Protein AF-A0A6J8CC02-F1 (afdb_monomer_lite)

Foldseek 3Di:
DDDPPPPDDDQQKDFDFDAADDPVPFDFHAGEIEGEDPDPVCDDVLSVLVVVLVCLLGVVCPDPDDDPPDPPPRDPDLCCCPVVVPHDFKHAAEYEYEDQAEDPDLVVLLVSLVSNVVLVYAYAYEHAADHYDPVSNCSNGPDPLSYQYDNHSVSSVDPVSSVSNSVVVSPDDIGRNSDDPDDDD

Structure (mmCIF, N/CA/C/O backbone):
data_AF-A0A6J8CC02-F1
#
_entry.id   AF-A0A6J8CC02-F1
#
loop_
_atom_site.group_PDB
_atom_site.id
_atom_site.type_symbol
_atom_site.label_atom_id
_atom_site.label_alt_id
_atom_site.label_comp_id
_atom_site.label_asym_id
_atom_site.label_entity_id
_atom_site.label_seq_id
_atom_site.pdbx_PDB_ins_code
_atom_site.Cartn_x
_atom_site.Cartn_y
_atom_site.Cartn_z
_atom_site.occupancy
_atom_site.B_iso_or_equiv
_atom_site.auth_seq_id
_atom_site.auth_comp_id
_atom_site.auth_asym_id
_atom_site.auth_atom_id
_atom_site.pdbx_PDB_model_num
ATOM 1 N N . MET A 1 1 ? 5.287 14.491 -34.807 1.00 36.09 1 MET A N 1
ATOM 2 C CA . MET A 1 1 ? 4.646 13.356 -34.106 1.00 36.09 1 MET A CA 1
ATOM 3 C C . MET A 1 1 ? 4.726 13.610 -32.613 1.00 36.09 1 MET A C 1
ATOM 5 O O . MET A 1 1 ? 5.749 13.352 -31.990 1.00 36.09 1 MET A O 1
ATOM 9 N N . THR A 1 2 ? 3.691 14.230 -32.059 1.00 30.02 2 THR A N 1
ATOM 10 C CA . THR A 1 2 ? 3.556 14.471 -30.623 1.00 30.02 2 THR A CA 1
ATOM 11 C C . THR A 1 2 ? 3.436 13.121 -29.922 1.00 30.02 2 THR A C 1
ATOM 13 O O . THR A 1 2 ? 2.480 12.381 -30.144 1.00 30.02 2 THR A O 1
ATOM 16 N N . LYS A 1 3 ? 4.437 12.756 -29.111 1.00 32.75 3 LYS A N 1
ATOM 17 C CA . LYS A 1 3 ? 4.296 11.642 -28.168 1.00 32.75 3 LYS A CA 1
ATOM 18 C C . LYS A 1 3 ? 3.064 11.943 -27.323 1.00 32.75 3 LYS A C 1
ATOM 20 O O . LYS A 1 3 ? 2.998 13.005 -26.710 1.00 32.75 3 LYS A O 1
ATOM 25 N N . LEU A 1 4 ? 2.094 11.033 -27.348 1.00 27.20 4 LEU A N 1
ATOM 26 C CA . LEU A 1 4 ? 0.923 11.049 -26.483 1.00 27.20 4 LEU A CA 1
ATOM 27 C C . LEU A 1 4 ? 1.387 11.330 -25.049 1.00 27.20 4 LEU A C 1
ATOM 29 O O . LEU A 1 4 ? 2.013 10.487 -24.410 1.00 27.20 4 LEU A O 1
ATOM 33 N N . SER A 1 5 ? 1.111 12.545 -24.577 1.00 33.34 5 SER A N 1
ATOM 34 C CA . SER A 1 5 ? 1.169 12.905 -23.169 1.00 33.34 5 SER A CA 1
ATOM 35 C C . SER A 1 5 ? 0.028 12.158 -22.501 1.00 33.34 5 SER A C 1
ATOM 37 O O . SER A 1 5 ? -1.081 12.675 -22.375 1.00 33.34 5 SER A O 1
ATOM 39 N N . THR A 1 6 ? 0.263 10.904 -22.126 1.00 31.02 6 THR A N 1
ATOM 40 C CA . THR A 1 6 ? -0.602 10.200 -21.185 1.00 31.02 6 THR A CA 1
ATOM 41 C C . THR A 1 6 ? -0.384 10.832 -19.819 1.00 31.02 6 THR A C 1
ATOM 43 O O . THR A 1 6 ? 0.356 10.329 -18.978 1.00 31.02 6 THR A O 1
ATOM 46 N N . SER A 1 7 ? -1.014 11.988 -19.636 1.00 34.41 7 SER A N 1
ATOM 47 C CA . SER A 1 7 ? -1.303 12.587 -18.347 1.00 34.41 7 SER A CA 1
ATOM 48 C C . SER A 1 7 ? -2.270 11.652 -17.627 1.00 34.41 7 SER A C 1
ATOM 50 O O . SER A 1 7 ? -3.475 11.790 -17.793 1.00 34.41 7 SER A O 1
ATOM 52 N N . LEU A 1 8 ? -1.776 10.656 -16.892 1.00 31.17 8 LEU A N 1
ATOM 53 C CA . LEU A 1 8 ? -2.555 9.951 -15.873 1.00 31.17 8 LEU A CA 1
ATOM 54 C C . LEU A 1 8 ? -1.650 9.068 -15.005 1.00 31.17 8 LEU A C 1
ATOM 56 O O . LEU A 1 8 ? -0.643 8.562 -15.487 1.00 31.17 8 LEU A O 1
ATOM 60 N N . LEU A 1 9 ? -2.115 8.843 -13.771 1.00 37.91 9 LEU A N 1
ATOM 61 C CA . LEU A 1 9 ? -1.585 8.028 -12.666 1.00 37.91 9 LEU A CA 1
ATOM 62 C C . LEU A 1 9 ? -0.841 8.867 -11.606 1.00 37.91 9 LEU A C 1
ATOM 64 O O . LEU A 1 9 ? 0.376 8.827 -11.499 1.00 37.91 9 LEU A O 1
ATOM 68 N N . ILE A 1 10 ? -1.500 9.740 -10.830 1.00 38.66 10 ILE A N 1
ATOM 69 C CA . ILE A 1 10 ? -2.364 9.375 -9.686 1.00 38.66 10 ILE A CA 1
ATOM 70 C C . ILE A 1 10 ? -2.207 7.902 -9.315 1.00 38.66 10 ILE A C 1
ATOM 72 O O . ILE A 1 10 ? -2.776 7.045 -9.981 1.00 38.66 10 ILE A O 1
ATOM 76 N N . LEU A 1 11 ? -1.452 7.640 -8.249 1.00 40.12 11 LEU A N 1
ATOM 77 C CA . LEU A 1 11 ? -1.635 6.525 -7.318 1.00 40.12 11 LEU A CA 1
ATOM 78 C C . LEU A 1 11 ? -2.878 5.666 -7.654 1.00 40.12 11 LEU A C 1
ATOM 80 O O . LEU A 1 11 ? -3.989 5.971 -7.213 1.00 40.12 11 LEU A O 1
ATOM 84 N N . LEU A 1 12 ? -2.718 4.638 -8.497 1.00 38.53 12 LEU A N 1
ATOM 85 C CA . LEU A 1 12 ? -3.819 3.751 -8.866 1.00 38.53 12 LEU A CA 1
ATOM 86 C C . LEU A 1 12 ? -4.106 2.839 -7.676 1.00 38.53 12 LEU A C 1
ATOM 88 O O . LEU A 1 12 ? -3.489 1.792 -7.478 1.00 38.53 12 LEU A O 1
ATOM 92 N N . VAL A 1 13 ? -5.035 3.292 -6.845 1.00 42.34 13 VAL A N 1
ATOM 93 C CA . VAL A 1 13 ? -5.675 2.509 -5.794 1.00 42.34 13 VAL A CA 1
ATOM 94 C C . VAL A 1 13 ? -6.809 1.690 -6.408 1.00 42.34 13 VAL A C 1
ATOM 96 O O . VAL A 1 13 ? -7.735 2.234 -7.011 1.00 42.34 13 VAL A O 1
ATOM 99 N N . VAL A 1 14 ? -6.771 0.381 -6.175 1.00 43.66 14 VAL A N 1
ATOM 100 C CA . VAL A 1 14 ? -7.954 -0.480 -6.227 1.00 43.66 14 VAL A CA 1
ATOM 101 C C . VAL A 1 14 ? -8.185 -0.981 -4.807 1.00 43.66 14 VAL A C 1
ATOM 103 O O . VAL A 1 14 ? -7.373 -1.710 -4.237 1.00 43.66 14 VAL A O 1
ATOM 106 N N . VAL A 1 15 ? -9.302 -0.559 -4.217 1.00 44.25 15 VAL A N 1
ATOM 107 C CA . VAL A 1 15 ? -9.778 -1.047 -2.920 1.00 44.25 15 VAL A CA 1
ATOM 108 C C . VAL A 1 15 ? -10.857 -2.073 -3.133 1.00 44.25 15 VAL A C 1
ATOM 110 O O . VAL A 1 15 ? -11.858 -1.807 -3.789 1.00 44.25 15 VAL A O 1
ATOM 113 N N . THR A 1 16 ? -10.700 -3.199 -2.458 1.00 45.41 16 THR A N 1
ATOM 114 C CA . THR A 1 16 ? -11.816 -4.051 -2.073 1.00 45.41 16 THR A CA 1
ATOM 115 C C . THR A 1 16 ? -11.825 -4.075 -0.558 1.00 45.41 16 THR A C 1
ATOM 117 O O . THR A 1 16 ? -10.824 -4.411 0.075 1.00 45.41 16 THR A O 1
ATOM 120 N N . ILE A 1 17 ? -12.946 -3.689 0.037 1.00 47.03 17 ILE A N 1
ATOM 121 C CA . ILE A 1 17 ? -13.160 -3.855 1.468 1.00 47.03 17 ILE A CA 1
ATOM 122 C C . ILE A 1 17 ? -13.547 -5.302 1.664 1.00 47.03 17 ILE A C 1
ATOM 124 O O . ILE A 1 17 ? -14.549 -5.755 1.120 1.00 47.03 17 ILE A O 1
ATOM 128 N N . THR A 1 18 ? -12.743 -6.044 2.410 1.00 46.97 18 THR A N 1
ATOM 129 C CA . THR A 1 18 ? -13.043 -7.447 2.666 1.00 46.97 18 THR A CA 1
ATOM 130 C C . THR A 1 18 ? -13.031 -7.752 4.154 1.00 46.97 18 THR A C 1
ATOM 132 O O . THR A 1 18 ? -12.430 -7.069 4.997 1.00 46.97 18 THR A O 1
ATOM 135 N N . GLU A 1 19 ? -13.749 -8.811 4.498 1.00 49.00 19 GLU A N 1
ATOM 136 C CA . GLU A 1 19 ? -13.583 -9.488 5.767 1.00 49.00 19 GL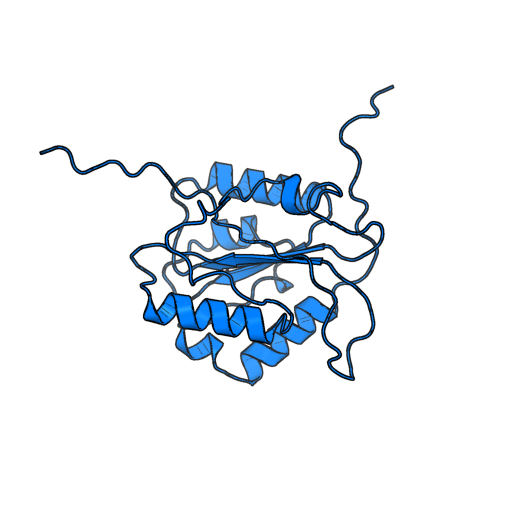U A CA 1
ATOM 137 C C . GLU A 1 19 ? -12.225 -10.194 5.783 1.00 49.00 19 GLU A C 1
ATOM 139 O O . GLU A 1 19 ? -11.857 -10.893 4.838 1.00 49.00 19 GLU A O 1
ATOM 144 N N . SER A 1 20 ? -11.460 -9.980 6.857 1.00 46.62 20 SER A N 1
ATOM 145 C CA . SER A 1 20 ? -10.221 -10.714 7.095 1.00 46.62 20 SER A CA 1
ATOM 146 C C . SER A 1 20 ? -10.523 -12.206 7.040 1.00 46.62 20 SER A C 1
ATOM 148 O O . SER A 1 20 ? -11.209 -12.726 7.921 1.00 46.62 20 SER A O 1
ATOM 150 N N . GLY A 1 21 ? -9.947 -12.898 6.057 1.00 42.66 21 GLY A N 1
ATOM 151 C CA . GLY A 1 21 ? -9.825 -14.346 6.096 1.00 42.66 21 GLY A CA 1
ATOM 152 C C . GLY A 1 21 ? -9.214 -14.770 7.433 1.00 42.66 21 GLY A C 1
ATOM 153 O O . GLY A 1 21 ? -8.278 -14.139 7.939 1.00 42.66 21 GLY A O 1
ATOM 154 N N . ARG A 1 22 ? -9.770 -15.823 8.035 1.00 42.06 22 ARG A N 1
ATOM 155 C CA . ARG A 1 22 ? -9.212 -16.479 9.221 1.00 42.06 22 ARG A CA 1
ATOM 156 C C . ARG A 1 22 ? -7.788 -16.956 8.906 1.00 42.06 22 ARG A C 1
ATOM 158 O O . ARG A 1 22 ? -7.591 -18.073 8.444 1.00 42.06 22 ARG A O 1
ATOM 165 N N . LYS A 1 23 ? -6.761 -16.163 9.218 1.00 46.09 23 LYS A N 1
ATOM 166 C CA . LYS A 1 23 ? -5.507 -16.755 9.700 1.00 46.09 23 LYS A CA 1
ATOM 167 C C . LYS A 1 23 ? -5.686 -16.944 11.194 1.00 46.09 23 LYS A C 1
ATOM 169 O O . LYS A 1 23 ? -5.865 -15.961 11.904 1.00 46.09 23 LYS A O 1
ATOM 174 N N . ALA A 1 24 ? -5.620 -18.193 11.653 1.00 45.62 24 ALA A N 1
ATOM 175 C CA . ALA A 1 24 ? -5.923 -18.666 13.012 1.00 45.62 24 ALA A CA 1
ATOM 176 C C . ALA A 1 24 ? -5.178 -17.967 14.184 1.00 45.62 24 ALA A C 1
ATOM 178 O O . ALA A 1 24 ? -5.319 -18.382 15.325 1.00 45.62 24 ALA A O 1
ATOM 179 N N . LYS A 1 25 ? -4.386 -16.914 13.929 1.00 45.47 25 LYS A N 1
ATOM 180 C CA . LYS A 1 25 ? -3.653 -16.113 14.925 1.00 45.47 25 LYS A CA 1
ATOM 181 C C . LYS A 1 25 ? -4.021 -14.625 14.963 1.00 45.47 25 LYS A C 1
ATOM 183 O O . LYS A 1 25 ? -3.544 -13.934 15.854 1.00 45.47 25 LYS A O 1
ATOM 188 N N . PHE A 1 26 ? -4.817 -14.111 14.024 1.00 53.31 26 PHE A N 1
ATOM 189 C CA . PHE A 1 26 ? -5.157 -12.685 13.975 1.00 53.31 26 PHE A CA 1
ATOM 190 C C . PHE A 1 26 ? -6.667 -12.492 14.092 1.00 53.31 26 PHE A C 1
ATOM 192 O O . PHE A 1 26 ? -7.419 -12.747 13.156 1.00 53.31 26 PHE A O 1
ATOM 199 N N . THR A 1 27 ? -7.106 -12.044 15.265 1.00 51.59 27 THR A N 1
ATOM 200 C CA . THR A 1 27 ? -8.503 -11.730 15.572 1.00 51.59 27 THR A CA 1
ATOM 201 C C . THR A 1 27 ? -8.754 -10.235 15.339 1.00 51.59 27 THR A C 1
ATOM 203 O O . THR A 1 27 ? -7.948 -9.401 15.745 1.00 51.59 27 THR A O 1
ATOM 206 N N . GLY A 1 28 ? -9.843 -9.875 14.652 1.00 65.75 28 GLY A N 1
ATOM 207 C CA . GLY A 1 28 ? -10.285 -8.481 14.468 1.00 65.75 28 GLY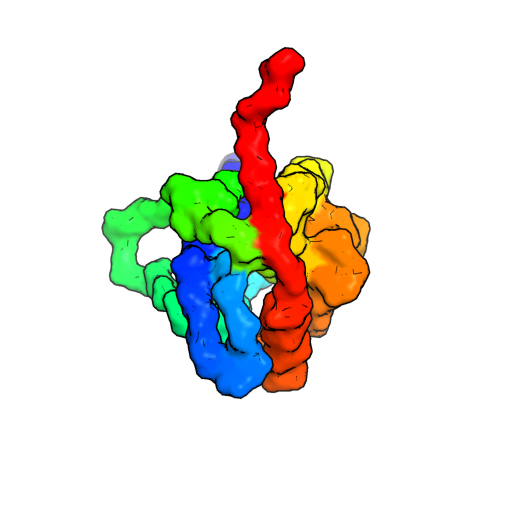 A CA 1
ATOM 208 C C . GLY A 1 28 ? -10.502 -8.065 13.007 1.00 65.75 28 GLY A C 1
ATOM 209 O O . GLY A 1 28 ? -9.675 -8.353 12.134 1.00 65.75 28 GLY A O 1
ATOM 210 N N . LYS A 1 29 ? -11.621 -7.373 12.749 1.00 75.31 29 LYS A N 1
ATOM 211 C CA . LYS A 1 29 ? -11.968 -6.778 11.443 1.00 75.31 29 LYS A CA 1
ATOM 212 C C . LYS A 1 29 ? -11.083 -5.553 11.163 1.00 75.31 29 LYS A C 1
ATOM 214 O O . LYS A 1 29 ? -10.660 -4.881 12.097 1.00 75.31 29 LYS A O 1
ATOM 219 N N . ARG A 1 30 ? -10.790 -5.283 9.888 1.00 82.38 30 ARG A N 1
ATOM 220 C CA . ARG A 1 30 ? -9.977 -4.150 9.403 1.00 82.38 30 ARG A CA 1
ATOM 221 C C . ARG A 1 30 ? -10.239 -3.923 7.919 1.00 82.38 30 ARG A C 1
ATOM 223 O O . ARG A 1 30 ? -10.480 -4.898 7.210 1.00 82.38 30 ARG A O 1
ATOM 230 N N . ASP A 1 31 ? -10.151 -2.687 7.452 1.00 82.12 31 ASP A N 1
ATOM 231 C CA . ASP A 1 31 ? -10.280 -2.378 6.025 1.00 82.12 31 ASP A CA 1
ATOM 232 C C . ASP A 1 31 ? -8.884 -2.151 5.446 1.00 82.12 31 ASP A C 1
ATOM 234 O O . ASP A 1 31 ? -8.120 -1.329 5.962 1.00 82.12 31 ASP A O 1
ATOM 238 N N . VAL A 1 32 ? -8.541 -2.913 4.406 1.00 81.44 32 VAL A N 1
ATOM 239 C CA . VAL A 1 32 ? -7.228 -2.866 3.755 1.00 81.44 32 VAL A CA 1
ATOM 240 C C . VAL A 1 32 ? -7.396 -2.467 2.301 1.00 81.44 32 VAL A C 1
ATOM 242 O O . VAL A 1 32 ? -8.223 -3.017 1.581 1.00 81.44 32 VAL A O 1
ATOM 245 N N . VAL A 1 33 ? -6.571 -1.522 1.885 1.00 80.44 33 VAL A N 1
ATOM 246 C CA . VAL A 1 33 ? -6.565 -0.887 0.575 1.00 80.44 33 VAL A CA 1
ATOM 247 C C . VAL A 1 33 ? -5.205 -1.110 -0.057 1.00 80.44 33 VAL A C 1
ATOM 249 O O . VAL A 1 33 ? -4.199 -0.866 0.602 1.00 80.44 33 VAL A O 1
ATOM 252 N N . PHE A 1 34 ? -5.159 -1.536 -1.319 1.00 82.38 34 PHE A N 1
ATOM 253 C CA . PHE A 1 34 ? -3.907 -1.659 -2.061 1.00 82.38 34 PHE A CA 1
ATOM 254 C C . PHE A 1 34 ? -3.814 -0.584 -3.143 1.0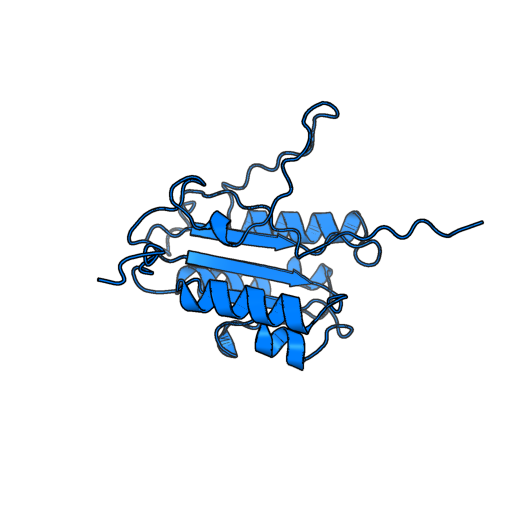0 82.38 34 PHE A C 1
ATOM 256 O O . PHE A 1 34 ? -4.734 -0.391 -3.935 1.00 82.38 34 PHE A O 1
ATOM 263 N N . SER A 1 35 ? -2.672 0.092 -3.191 1.00 81.94 35 SER A N 1
ATOM 264 C CA . SER A 1 35 ? -2.239 0.873 -4.341 1.00 81.94 35 SER A CA 1
ATOM 265 C C . SER A 1 35 ? -1.066 0.158 -4.978 1.00 81.94 35 SER A C 1
ATOM 267 O O . SER A 1 35 ? -0.024 -0.004 -4.338 1.00 81.94 35 SER A O 1
ATOM 269 N N . LEU A 1 36 ? -1.245 -0.284 -6.216 1.00 84.31 36 LEU A N 1
ATOM 270 C CA . LEU A 1 36 ? -0.227 -1.014 -6.958 1.00 84.31 36 LEU A CA 1
ATOM 271 C C . LEU A 1 36 ? 0.235 -0.143 -8.119 1.00 84.31 36 LEU A C 1
ATOM 273 O O . LEU A 1 36 ? -0.576 0.269 -8.943 1.00 84.31 36 LEU A O 1
ATOM 277 N N . ASP A 1 37 ? 1.531 0.128 -8.178 1.00 81.19 37 ASP A N 1
ATOM 278 C CA . ASP A 1 37 ? 2.158 0.732 -9.344 1.00 81.19 37 ASP A CA 1
ATOM 279 C C . ASP A 1 37 ? 1.978 -0.185 -10.564 1.00 81.19 37 ASP A C 1
ATOM 281 O O . ASP A 1 37 ? 2.435 -1.329 -10.573 1.00 81.19 37 ASP A O 1
ATOM 285 N N . SER A 1 38 ? 1.237 0.302 -11.558 1.00 76.06 38 SER A N 1
ATOM 286 C CA . SER A 1 38 ? 0.938 -0.398 -12.812 1.00 76.06 38 SER A CA 1
ATOM 287 C C . SER A 1 38 ? 1.663 0.236 -14.001 1.00 76.06 38 SER A C 1
ATOM 289 O O . SER A 1 38 ? 1.220 0.105 -15.143 1.00 76.06 38 SER A O 1
ATOM 291 N N . SER A 1 39 ? 2.725 0.999 -13.743 1.00 76.31 39 SER A N 1
ATOM 292 C CA . SER A 1 39 ? 3.486 1.682 -14.784 1.00 76.31 39 SER A CA 1
ATOM 293 C C . SER A 1 39 ? 4.202 0.704 -15.726 1.00 76.31 39 SER A C 1
ATOM 295 O O . SER A 1 39 ? 4.414 -0.474 -15.427 1.00 76.31 39 SER A O 1
ATOM 297 N N . ALA A 1 40 ? 4.614 1.206 -16.894 1.00 73.06 40 ALA A N 1
ATOM 298 C CA . ALA A 1 40 ? 5.313 0.406 -17.899 1.00 73.06 40 ALA A CA 1
ATOM 299 C C . ALA A 1 40 ? 6.642 -0.192 -17.391 1.00 73.06 40 ALA A C 1
ATOM 301 O O . ALA A 1 40 ? 7.041 -1.254 -17.862 1.00 73.06 40 ALA A O 1
ATOM 302 N N . SER A 1 41 ? 7.315 0.452 -16.425 1.00 77.06 41 SER A N 1
ATOM 303 C CA . SER A 1 41 ? 8.553 -0.067 -15.822 1.00 77.06 41 SER A CA 1
ATOM 304 C C . SER A 1 41 ? 8.332 -1.314 -14.973 1.00 77.06 41 SER A C 1
ATOM 306 O O . SER A 1 41 ? 9.244 -2.133 -14.861 1.00 77.06 41 SER A O 1
ATOM 308 N N . VAL A 1 42 ? 7.127 -1.482 -14.423 1.00 82.69 42 VAL A N 1
ATOM 309 C CA . VAL A 1 42 ? 6.744 -2.684 -13.684 1.00 82.69 42 VAL A CA 1
ATOM 310 C C . VAL A 1 42 ? 6.562 -3.840 -14.665 1.00 82.69 42 VAL A C 1
ATOM 312 O O . VAL A 1 42 ? 7.212 -4.875 -14.528 1.00 82.69 42 VAL A O 1
ATOM 315 N N . GLY A 1 43 ? 5.729 -3.660 -15.691 1.00 80.31 43 GLY A N 1
ATOM 316 C CA . GLY A 1 43 ? 5.387 -4.713 -16.651 1.00 80.31 43 GLY A CA 1
ATOM 317 C C . GLY A 1 43 ? 4.438 -5.779 -16.081 1.00 80.31 43 GLY A C 1
ATOM 318 O O . GLY A 1 43 ? 4.313 -5.970 -14.869 1.00 80.31 43 GLY A O 1
ATOM 319 N N . THR A 1 44 ? 3.754 -6.506 -16.967 1.00 81.62 44 THR A N 1
ATOM 320 C CA . THR A 1 44 ? 2.644 -7.416 -16.611 1.00 81.62 44 THR A CA 1
ATOM 321 C C . THR A 1 44 ? 3.062 -8.541 -15.660 1.00 81.62 44 THR A C 1
ATOM 323 O O . THR A 1 44 ? 2.400 -8.779 -14.652 1.00 81.62 44 THR A O 1
ATOM 326 N N . ALA A 1 45 ? 4.204 -9.187 -15.908 1.00 86.62 45 ALA A N 1
ATOM 327 C CA . ALA A 1 45 ? 4.697 -10.287 -15.075 1.00 86.62 45 ALA A CA 1
ATOM 328 C C . ALA A 1 45 ? 4.972 -9.863 -13.619 1.00 86.62 45 ALA A C 1
ATOM 330 O O . ALA A 1 45 ? 4.660 -10.595 -12.677 1.00 86.62 45 ALA A O 1
ATOM 331 N N . ASN A 1 46 ? 5.534 -8.672 -13.410 1.00 89.44 46 ASN A N 1
ATOM 332 C CA . ASN A 1 46 ? 5.791 -8.153 -12.067 1.00 89.44 46 ASN A CA 1
ATOM 333 C C . ASN A 1 46 ? 4.508 -7.657 -11.400 1.00 89.44 46 ASN A C 1
ATOM 335 O O . ASN A 1 46 ? 4.316 -7.883 -10.202 1.00 89.44 46 ASN A O 1
ATOM 339 N N . PHE A 1 47 ? 3.604 -7.057 -12.174 1.00 84.31 47 PHE A N 1
ATOM 340 C CA . PHE A 1 47 ? 2.290 -6.655 -11.689 1.00 84.31 47 PHE A CA 1
ATOM 341 C C . PHE A 1 47 ? 1.487 -7.862 -11.173 1.00 84.31 47 PHE A C 1
ATOM 343 O O . PHE A 1 47 ? 0.905 -7.804 -10.087 1.00 84.31 47 PHE A O 1
ATOM 350 N N . GLU A 1 48 ? 1.556 -9.013 -11.850 1.00 85.50 48 GLU A N 1
ATOM 351 C CA . GLU A 1 48 ? 0.982 -10.269 -11.346 1.00 85.50 48 GLU A CA 1
ATOM 352 C C . GLU A 1 48 ? 1.569 -10.700 -10.000 1.00 85.50 48 GLU A C 1
ATOM 354 O O . GLU A 1 48 ? 0.856 -11.174 -9.109 1.00 85.50 48 GLU A O 1
ATOM 359 N N . ILE A 1 49 ? 2.877 -10.528 -9.805 1.00 93.00 49 ILE A N 1
ATOM 360 C CA . ILE A 1 49 ? 3.519 -10.835 -8.524 1.00 93.00 49 ILE A CA 1
ATOM 361 C C . ILE A 1 49 ? 2.988 -9.906 -7.422 1.00 93.00 49 ILE A C 1
ATOM 363 O O . ILE A 1 49 ? 2.734 -10.375 -6.305 1.00 93.00 49 ILE A O 1
ATOM 367 N N . MET A 1 50 ? 2.768 -8.624 -7.725 1.00 90.19 50 MET A N 1
ATOM 368 C CA . MET A 1 50 ? 2.167 -7.661 -6.796 1.00 90.19 50 MET A CA 1
ATOM 369 C C . MET A 1 50 ? 0.723 -8.040 -6.446 1.00 90.19 50 MET A C 1
ATOM 371 O O . MET A 1 50 ? 0.389 -8.106 -5.261 1.00 90.19 50 MET A O 1
ATOM 375 N N . LYS A 1 51 ? -0.107 -8.400 -7.436 1.00 85.31 51 LYS A N 1
ATOM 376 C CA . LYS A 1 51 ? -1.474 -8.904 -7.204 1.00 85.31 51 LYS A CA 1
ATOM 377 C C . LYS A 1 51 ? -1.474 -10.154 -6.328 1.00 85.31 51 LYS A C 1
ATOM 379 O O . LYS A 1 51 ? -2.215 -10.235 -5.351 1.00 85.31 51 LYS A O 1
ATOM 384 N N . ASN A 1 52 ? -0.590 -11.109 -6.607 1.00 90.81 52 ASN A N 1
ATOM 385 C CA . ASN A 1 52 ? -0.447 -12.324 -5.803 1.00 90.81 52 ASN A CA 1
ATOM 386 C C . ASN A 1 52 ? 0.009 -12.042 -4.366 1.00 90.81 52 ASN A C 1
ATOM 388 O O . ASN A 1 52 ? -0.397 -12.741 -3.434 1.00 90.81 52 ASN A O 1
ATOM 392 N N . PHE A 1 53 ? 0.841 -11.022 -4.160 1.00 92.56 53 PHE A N 1
ATOM 393 C CA . PHE A 1 53 ? 1.186 -10.556 -2.823 1.00 92.56 53 PHE A CA 1
ATOM 394 C C . PHE A 1 53 ? -0.023 -9.936 -2.106 1.00 92.56 53 PHE A C 1
ATOM 396 O O . PHE A 1 53 ? -0.282 -10.286 -0.953 1.00 92.56 53 PHE A O 1
ATOM 403 N N . ALA A 1 54 ? -0.796 -9.085 -2.785 1.00 87.31 54 ALA A N 1
ATOM 404 C CA . ALA A 1 54 ? -2.018 -8.500 -2.235 1.00 87.31 54 ALA A CA 1
ATOM 405 C C . ALA A 1 54 ? -3.040 -9.582 -1.841 1.00 87.31 54 ALA A C 1
ATOM 407 O O . ALA A 1 54 ? -3.518 -9.576 -0.706 1.00 87.31 54 ALA A O 1
ATOM 408 N N . ARG A 1 55 ? -3.270 -10.585 -2.704 1.00 84.50 55 ARG A N 1
ATOM 409 C CA . ARG A 1 55 ? -4.106 -11.768 -2.406 1.00 84.50 55 ARG A CA 1
ATOM 410 C C . ARG A 1 55 ? -3.578 -12.579 -1.221 1.00 84.50 55 ARG A C 1
ATOM 412 O O . ARG A 1 55 ? -4.350 -13.084 -0.418 1.00 84.50 55 ARG A O 1
ATOM 419 N N . PHE A 1 56 ? -2.260 -12.696 -1.053 1.00 88.25 56 PHE A N 1
ATOM 420 C CA . PHE A 1 56 ? -1.701 -13.366 0.126 1.00 88.25 56 PHE A CA 1
ATOM 421 C C . PHE A 1 56 ? -2.043 -12.630 1.436 1.00 88.25 56 PHE A C 1
ATOM 423 O O . PHE A 1 56 ? -2.285 -13.277 2.461 1.00 88.25 56 PHE A O 1
ATOM 430 N N . ILE A 1 57 ? -2.012 -11.294 1.425 1.00 84.75 57 ILE A N 1
ATOM 431 C CA . ILE A 1 57 ? -2.373 -10.476 2.592 1.00 84.75 57 ILE A CA 1
ATOM 432 C C . ILE A 1 57 ? -3.887 -10.506 2.815 1.00 84.75 57 ILE A C 1
ATOM 434 O O . ILE A 1 57 ? -4.332 -10.612 3.957 1.00 84.75 57 ILE A O 1
ATOM 438 N N . ASN A 1 58 ? -4.660 -10.457 1.734 1.00 79.06 58 ASN A N 1
ATOM 439 C CA . ASN A 1 58 ? -6.111 -10.456 1.744 1.00 79.06 58 ASN A CA 1
ATOM 440 C C . ASN A 1 58 ? -6.666 -11.531 0.789 1.00 79.06 58 ASN A C 1
ATOM 442 O O . ASN A 1 58 ? -6.924 -11.229 -0.375 1.00 79.06 58 ASN A O 1
ATOM 446 N N . PRO A 1 59 ? -6.863 -12.780 1.254 1.00 75.38 59 PRO A N 1
ATOM 447 C CA . PRO A 1 59 ? -7.316 -13.877 0.391 1.00 75.38 59 PRO A CA 1
ATOM 448 C C . PRO A 1 59 ? -8.701 -13.663 -0.226 1.00 75.38 59 PRO A C 1
ATOM 450 O O . PRO A 1 59 ? -8.974 -14.189 -1.296 1.00 75.38 59 PRO A O 1
ATOM 453 N N . SER A 1 60 ? -9.544 -12.856 0.422 1.00 64.75 60 SER A N 1
ATOM 454 C CA . SER A 1 60 ? -10.877 -12.474 -0.057 1.00 64.75 60 SER A CA 1
ATOM 455 C C . SER A 1 60 ? -10.833 -11.468 -1.221 1.00 64.75 60 SER A C 1
ATOM 457 O O . SER A 1 60 ? -11.877 -11.035 -1.705 1.00 64.75 60 SER A O 1
ATOM 459 N N . LEU A 1 61 ? -9.636 -11.045 -1.650 1.00 63.81 61 LEU A N 1
ATOM 460 C CA . LEU A 1 61 ? -9.416 -10.202 -2.823 1.00 63.81 61 LEU A CA 1
ATOM 461 C C . LEU A 1 61 ? -9.642 -11.023 -4.107 1.00 63.81 61 LEU A C 1
ATOM 463 O O . LEU A 1 61 ? -8.691 -11.470 -4.751 1.00 63.81 61 LEU A O 1
ATOM 467 N N . HIS A 1 62 ? -10.905 -11.235 -4.477 1.00 54.34 62 HIS A N 1
ATOM 468 C CA . HIS A 1 62 ? -11.273 -11.795 -5.777 1.00 54.34 62 HIS A CA 1
ATOM 469 C C . HIS A 1 62 ? -11.094 -10.703 -6.842 1.00 54.34 62 HIS A C 1
ATOM 471 O O . HIS A 1 62 ? -11.826 -9.716 -6.878 1.00 54.34 62 HIS A O 1
ATOM 477 N N . THR A 1 63 ? -10.039 -10.819 -7.649 1.00 51.06 63 THR A N 1
ATOM 478 C CA . THR A 1 63 ? -9.666 -9.814 -8.650 1.00 51.06 63 THR A CA 1
ATOM 479 C C . THR A 1 63 ? -10.588 -9.866 -9.859 1.00 51.06 63 THR A C 1
ATOM 481 O O . THR A 1 63 ? -10.687 -10.906 -10.501 1.00 51.06 63 THR A O 1
ATOM 484 N N . TRP A 1 64 ? -11.181 -8.720 -10.183 1.00 46.91 64 TRP A N 1
ATOM 485 C CA . TRP A 1 64 ? -11.761 -8.420 -11.486 1.00 46.91 64 TRP A CA 1
ATOM 486 C C . TRP A 1 64 ? -10.642 -8.148 -12.487 1.00 46.91 64 TRP A C 1
ATOM 488 O O . TRP A 1 64 ? -10.024 -7.086 -12.447 1.00 46.91 64 TRP A O 1
ATOM 498 N N . GLU A 1 65 ? -10.396 -9.111 -13.360 1.00 49.16 65 GLU A N 1
ATOM 499 C CA . GLU A 1 65 ? -9.710 -8.918 -14.634 1.00 49.16 65 GLU A CA 1
ATOM 500 C C . GLU A 1 65 ? -10.136 -10.079 -15.534 1.00 49.16 65 GLU A C 1
ATOM 502 O O . GLU A 1 65 ? -9.410 -11.053 -15.650 1.00 49.16 65 GLU A O 1
ATOM 507 N N . ASP A 1 66 ? -11.378 -10.040 -16.035 1.00 39.44 66 ASP A N 1
ATOM 508 C CA . ASP A 1 66 ? -11.823 -11.005 -17.057 1.00 39.44 66 ASP A CA 1
ATOM 509 C C . ASP A 1 66 ? -13.056 -10.555 -17.864 1.00 39.44 66 ASP A C 1
ATOM 511 O O . ASP A 1 66 ? -13.889 -11.355 -18.275 1.00 39.44 66 ASP A O 1
ATOM 515 N N . SER A 1 67 ? -13.239 -9.253 -18.102 1.00 41.38 67 SER A N 1
ATOM 516 C CA . SER A 1 67 ? -14.283 -8.835 -19.046 1.00 41.38 67 SER A CA 1
ATOM 517 C C . SER A 1 67 ? -13.949 -7.498 -19.692 1.00 41.38 67 SER A C 1
ATOM 519 O O . SER A 1 67 ? -14.032 -6.451 -19.040 1.00 41.38 67 SER A O 1
ATOM 521 N N . ASP A 1 68 ? -13.702 -7.546 -21.002 1.00 42.25 68 ASP A N 1
ATOM 522 C CA . ASP A 1 68 ? -13.548 -6.421 -21.937 1.00 42.25 68 ASP A CA 1
ATOM 523 C C . ASP A 1 68 ? -14.746 -5.444 -21.973 1.00 42.25 68 ASP A C 1
ATOM 525 O O . ASP A 1 68 ? -14.770 -4.498 -22.757 1.00 42.25 68 ASP A O 1
ATOM 529 N N . THR A 1 69 ? -15.768 -5.628 -21.132 1.00 41.97 69 THR A N 1
ATOM 530 C CA . THR A 1 69 ? -17.002 -4.824 -21.144 1.00 41.97 69 THR A CA 1
ATOM 531 C C . THR A 1 69 ? -17.253 -4.022 -19.865 1.00 41.97 69 THR A C 1
ATOM 533 O O . THR A 1 69 ? -18.207 -3.247 -19.802 1.00 41.97 69 THR A O 1
ATOM 536 N N . ILE A 1 70 ? -16.402 -4.110 -18.841 1.00 38.97 70 ILE A N 1
ATOM 537 C CA . ILE A 1 70 ? -16.616 -3.337 -17.610 1.00 38.97 70 ILE A CA 1
ATOM 538 C C . ILE A 1 70 ? -15.561 -2.254 -17.531 1.00 38.97 70 ILE A C 1
ATOM 540 O O . ILE A 1 70 ? -14.436 -2.503 -17.115 1.00 38.97 70 ILE A O 1
ATOM 544 N N . ARG A 1 71 ? -15.960 -1.034 -17.916 1.00 38.94 71 ARG A N 1
ATOM 545 C CA . ARG A 1 71 ? -15.212 0.201 -17.654 1.00 38.94 71 ARG A CA 1
ATOM 546 C C . ARG A 1 71 ? -14.706 0.153 -16.213 1.00 38.94 71 ARG A C 1
ATOM 548 O O . ARG A 1 71 ? -15.523 0.260 -15.289 1.00 38.94 71 ARG A O 1
ATOM 555 N N . PRO A 1 72 ? -13.401 -0.017 -15.987 1.00 38.50 72 PRO A N 1
ATOM 556 C CA . PRO A 1 72 ? -12.923 -0.107 -14.633 1.00 38.50 72 PRO A CA 1
ATOM 557 C C . PRO A 1 72 ? -13.076 1.273 -14.001 1.00 38.50 72 PRO A C 1
ATOM 559 O O . PRO A 1 72 ? -12.554 2.276 -14.492 1.00 38.50 72 PRO A O 1
ATOM 562 N N . ARG A 1 73 ? -13.854 1.343 -12.916 1.00 38.22 73 ARG A N 1
ATOM 563 C CA . ARG A 1 73 ? -13.973 2.540 -12.077 1.00 38.22 73 ARG A CA 1
ATOM 564 C C . ARG A 1 73 ? -12.669 2.710 -11.296 1.00 38.22 73 ARG A C 1
ATOM 566 O O . ARG A 1 73 ? -12.621 2.533 -10.084 1.00 38.22 73 ARG A O 1
ATOM 573 N N . TYR A 1 74 ? -11.596 3.033 -12.008 1.00 42.38 74 TYR A N 1
ATOM 574 C CA . TYR A 1 74 ? -10.286 3.367 -11.469 1.00 42.38 74 TYR A CA 1
ATOM 575 C C . TYR A 1 74 ? -10.294 4.810 -10.960 1.00 42.38 74 TYR A C 1
ATOM 577 O O . TYR A 1 74 ? -9.702 5.716 -11.540 1.00 42.38 74 TYR A O 1
ATOM 585 N N . HIS A 1 75 ? -11.001 5.030 -9.855 1.00 36.06 75 HIS A N 1
ATOM 586 C CA . HIS A 1 75 ? -10.925 6.274 -9.100 1.00 36.06 75 HIS A CA 1
ATOM 587 C C . HIS A 1 75 ? -10.632 5.967 -7.639 1.00 36.06 75 HIS A C 1
ATOM 589 O O . HIS A 1 75 ? -11.488 6.021 -6.761 1.00 36.06 75 HIS A O 1
ATOM 595 N N . ALA A 1 76 ? -9.360 5.685 -7.412 1.00 39.81 76 ALA A N 1
ATOM 596 C CA . ALA A 1 76 ? -8.653 5.921 -6.175 1.00 39.81 76 ALA A CA 1
ATOM 597 C C . ALA A 1 76 ? -8.851 7.357 -5.678 1.00 39.81 76 ALA A C 1
ATOM 599 O O . ALA A 1 76 ? -8.093 8.259 -6.024 1.00 39.81 76 ALA A O 1
ATOM 600 N N . ARG A 1 77 ? -9.899 7.606 -4.902 1.00 47.97 77 ARG A N 1
ATOM 601 C CA . ARG A 1 77 ? -10.075 8.887 -4.213 1.00 47.97 77 ARG A CA 1
ATOM 602 C C . ARG A 1 77 ? -9.738 8.690 -2.741 1.00 47.97 77 ARG A C 1
ATOM 604 O O . ARG A 1 77 ? -9.902 7.586 -2.212 1.00 47.97 77 ARG A O 1
ATOM 611 N N . ILE A 1 78 ? -9.361 9.778 -2.069 1.00 48.06 78 ILE A N 1
ATOM 612 C CA . ILE A 1 78 ? -9.331 9.919 -0.597 1.00 48.06 78 ILE A CA 1
ATOM 613 C C . ILE A 1 78 ? -10.581 9.270 0.054 1.00 48.06 78 ILE A C 1
ATOM 615 O O . ILE A 1 78 ? -10.530 8.731 1.153 1.00 48.06 78 ILE A O 1
ATOM 619 N N . ASN A 1 79 ? -11.683 9.191 -0.696 1.00 53.16 79 ASN A N 1
ATOM 620 C CA . ASN A 1 79 ? -12.960 8.587 -0.324 1.00 53.16 79 ASN A CA 1
ATOM 621 C C . ASN A 1 79 ? -12.980 7.049 -0.232 1.00 53.16 79 ASN A C 1
ATOM 623 O O . ASN A 1 79 ? -14.012 6.504 0.150 1.00 53.16 79 ASN A O 1
ATOM 627 N N . SER A 1 80 ? -11.904 6.324 -0.558 1.00 59.44 80 SER A N 1
ATOM 628 C CA . SER A 1 80 ? -11.924 4.846 -0.534 1.00 59.44 80 SER A CA 1
ATOM 629 C C . SER A 1 80 ? -12.145 4.268 0.873 1.00 59.44 80 SER A C 1
ATOM 631 O O . SER A 1 80 ? -12.590 3.134 1.024 1.00 59.44 80 SER A O 1
ATOM 633 N N . PHE A 1 81 ? -11.878 5.068 1.908 1.00 62.62 81 PHE A N 1
ATOM 634 C CA . PHE A 1 81 ? -12.203 4.763 3.300 1.00 62.62 81 PHE A CA 1
ATOM 635 C C . PHE A 1 81 ? -13.479 5.458 3.794 1.00 62.62 81 PHE A C 1
ATOM 637 O O . PHE A 1 81 ? -13.685 5.580 4.996 1.00 62.62 81 PHE A O 1
ATOM 644 N N . SER A 1 82 ? -14.360 5.907 2.905 1.00 64.50 82 SER A N 1
ATOM 645 C CA . SER A 1 82 ? -15.664 6.444 3.299 1.00 64.50 82 SER A CA 1
ATOM 646 C C . SER A 1 82 ? -16.734 5.349 3.344 1.00 64.50 82 SER A C 1
ATOM 648 O O . SER A 1 82 ? -16.629 4.310 2.684 1.00 64.50 82 SER A O 1
ATOM 650 N N . LYS A 1 83 ? -17.797 5.582 4.125 1.00 61.97 83 LYS A N 1
ATOM 651 C CA . LYS A 1 83 ? -18.918 4.635 4.262 1.00 61.97 83 LYS A CA 1
ATOM 652 C C . LYS A 1 83 ? -19.560 4.286 2.915 1.00 61.97 83 LYS A C 1
ATOM 654 O O . LYS A 1 83 ? -19.941 3.140 2.718 1.00 61.97 83 LYS A O 1
ATOM 659 N N . SER A 1 84 ? -19.629 5.238 1.979 1.00 61.41 84 SER A N 1
ATOM 660 C CA . SER A 1 84 ? -20.199 5.028 0.638 1.00 61.41 84 SER A CA 1
ATOM 661 C C . SER A 1 84 ? -19.384 4.071 -0.235 1.00 61.41 84 SER A C 1
ATOM 663 O O . SER A 1 84 ? -19.919 3.526 -1.194 1.00 61.41 84 SER A O 1
ATOM 665 N N . TYR A 1 85 ? -18.124 3.815 0.122 1.00 63.00 85 TYR A N 1
ATOM 666 C CA . TYR A 1 85 ? -17.271 2.812 -0.516 1.00 63.00 85 TYR A CA 1
ATOM 667 C C . TYR A 1 85 ? -17.171 1.525 0.320 1.00 63.00 85 TYR A C 1
ATOM 669 O O . TYR A 1 85 ? -16.375 0.651 -0.006 1.00 63.00 85 TYR A O 1
ATOM 677 N N . GLY A 1 86 ? -17.995 1.399 1.373 1.00 65.31 86 GLY A N 1
ATOM 678 C CA . GLY A 1 86 ? -18.130 0.225 2.243 1.00 65.31 86 GLY A CA 1
ATOM 679 C C . GLY A 1 86 ? -17.277 0.259 3.518 1.00 65.31 86 GLY A C 1
ATOM 680 O O . GLY A 1 86 ? -17.179 -0.754 4.213 1.00 65.31 86 GLY A O 1
ATOM 681 N N . ALA A 1 87 ? -16.607 1.380 3.820 1.00 69.62 87 ALA A N 1
ATOM 682 C CA . ALA A 1 87 ? -15.698 1.462 4.962 1.00 69.62 87 ALA A CA 1
ATOM 683 C C . ALA A 1 87 ? -16.455 1.350 6.283 1.00 69.62 87 ALA A C 1
ATOM 685 O O . ALA A 1 87 ? -17.440 2.052 6.527 1.00 69.62 87 ALA A O 1
ATOM 686 N N . ARG A 1 88 ? -15.982 0.461 7.157 1.00 73.81 88 ARG A N 1
ATOM 687 C CA . ARG A 1 88 ? -16.673 0.137 8.407 1.00 73.81 88 ARG A CA 1
ATOM 688 C C . ARG A 1 88 ? -16.291 1.124 9.496 1.00 73.81 88 ARG A C 1
ATOM 690 O O . ARG A 1 88 ? -15.112 1.397 9.715 1.00 73.81 88 ARG A O 1
ATOM 697 N N . THR A 1 89 ? -17.261 1.621 10.244 1.00 78.88 89 THR A N 1
ATOM 698 C CA . THR A 1 89 ? -16.973 2.436 11.429 1.00 78.88 89 THR A CA 1
ATOM 699 C C . THR A 1 89 ? -16.257 1.588 12.488 1.00 78.88 89 THR A C 1
ATOM 701 O O . THR A 1 89 ? -16.559 0.407 12.647 1.00 78.88 89 THR A O 1
ATOM 704 N N . GLY A 1 90 ? -15.295 2.169 13.207 1.00 80.50 90 GLY A N 1
ATOM 705 C CA . GLY A 1 90 ? -14.692 1.524 14.380 1.00 80.50 90 GLY A CA 1
ATOM 706 C C . GLY A 1 90 ? -13.692 0.390 14.106 1.00 80.50 90 GLY A C 1
ATOM 707 O O . GLY A 1 90 ? -13.265 -0.270 15.048 1.00 80.50 90 GLY A O 1
ATOM 708 N N . VAL A 1 91 ? -13.282 0.160 12.852 1.00 82.12 91 VAL A N 1
ATOM 709 C CA . VAL A 1 91 ? -12.221 -0.814 12.519 1.00 82.12 91 VAL A CA 1
ATOM 710 C C . VAL A 1 91 ? -10.966 -0.114 11.978 1.00 82.12 91 VAL A C 1
ATOM 712 O O . VAL A 1 91 ? -11.110 0.914 11.307 1.00 82.12 91 VAL A O 1
ATOM 715 N N . PRO A 1 92 ? -9.752 -0.659 12.194 1.00 87.12 92 PRO A N 1
ATOM 716 C CA . PRO A 1 92 ? -8.523 -0.122 11.611 1.00 87.12 92 PRO A CA 1
ATOM 717 C C . PRO A 1 92 ? -8.610 0.043 10.089 1.00 87.12 92 PRO A C 1
ATOM 719 O O . PRO A 1 92 ? -9.190 -0.800 9.397 1.00 87.12 92 PRO A O 1
ATOM 722 N N . LYS A 1 93 ? -8.008 1.119 9.578 1.00 85.31 93 LYS A N 1
ATOM 723 C CA . LYS A 1 93 ? -7.962 1.492 8.157 1.00 85.31 93 LYS A CA 1
ATOM 724 C C . LYS A 1 93 ? -6.510 1.483 7.699 1.00 85.31 93 LYS A C 1
ATOM 726 O O . LYS A 1 93 ? -5.689 2.186 8.288 1.00 85.31 93 LYS A O 1
ATOM 731 N N . ILE A 1 94 ? -6.177 0.670 6.702 1.00 87.94 94 ILE A N 1
ATOM 732 C CA . ILE A 1 94 ? -4.788 0.465 6.279 1.00 87.94 94 ILE A CA 1
ATOM 733 C C . ILE A 1 94 ? -4.687 0.609 4.765 1.00 87.94 94 ILE A C 1
ATOM 735 O O . ILE A 1 94 ? -5.298 -0.163 4.032 1.00 87.94 94 ILE A O 1
ATOM 739 N N . ALA A 1 95 ? -3.888 1.561 4.296 1.00 87.06 95 ALA A N 1
ATOM 740 C CA . ALA A 1 95 ? -3.470 1.647 2.902 1.00 87.06 95 ALA A CA 1
ATOM 741 C C . ALA A 1 95 ? -2.091 0.999 2.744 1.00 87.06 95 ALA A C 1
ATOM 743 O O . ALA A 1 95 ? -1.193 1.247 3.543 1.00 87.06 95 ALA A O 1
ATOM 744 N N . ILE A 1 96 ? -1.916 0.167 1.725 1.00 90.62 96 ILE A N 1
ATOM 745 C CA . ILE A 1 96 ? -0.648 -0.465 1.366 1.00 90.62 96 ILE A CA 1
ATOM 746 C C . ILE A 1 96 ? -0.274 0.025 -0.029 1.00 90.62 96 ILE A C 1
ATOM 748 O O . ILE A 1 96 ? -0.956 -0.293 -0.999 1.00 90.62 96 ILE A O 1
ATOM 752 N N . VAL A 1 97 ? 0.810 0.787 -0.126 1.00 90.25 97 VAL A N 1
ATOM 753 C CA . VAL A 1 97 ? 1.355 1.308 -1.383 1.00 90.25 97 VAL A CA 1
ATOM 754 C C . VAL A 1 97 ? 2.531 0.441 -1.813 1.00 90.25 97 VAL A C 1
ATOM 756 O O . VAL A 1 97 ? 3.451 0.214 -1.028 1.00 90.25 97 VAL A O 1
ATOM 759 N N . MET A 1 98 ? 2.511 -0.049 -3.048 1.00 91.62 98 MET A N 1
ATOM 760 C CA . MET A 1 98 ? 3.585 -0.836 -3.652 1.00 91.62 98 MET A CA 1
ATOM 761 C C . MET A 1 98 ? 4.068 -0.128 -4.918 1.00 91.62 98 MET A C 1
ATOM 763 O O . MET A 1 98 ? 3.269 0.074 -5.827 1.00 91.62 98 MET A O 1
ATOM 767 N N . THR A 1 99 ? 5.351 0.230 -4.982 1.00 89.06 99 THR A N 1
ATOM 768 C CA . THR A 1 99 ? 5.946 0.947 -6.127 1.00 89.06 99 THR A CA 1
ATOM 769 C C . THR A 1 99 ? 7.410 0.570 -6.321 1.00 89.06 99 THR A C 1
ATOM 771 O O . THR A 1 99 ? 8.103 0.265 -5.343 1.00 89.06 99 THR A O 1
ATOM 774 N N . ASP A 1 100 ? 7.871 0.566 -7.572 1.00 88.25 100 ASP A N 1
ATOM 775 C CA . ASP A 1 100 ? 9.277 0.383 -7.944 1.00 88.25 100 ASP A CA 1
ATOM 776 C C . ASP A 1 100 ? 9.970 1.689 -8.366 1.00 88.25 100 ASP A C 1
ATOM 778 O O . ASP A 1 100 ? 11.153 1.670 -8.710 1.00 88.25 100 ASP A O 1
ATOM 782 N N . GLY A 1 101 ? 9.264 2.821 -8.313 1.00 82.62 101 GLY A N 1
ATOM 783 C CA . GLY A 1 101 ? 9.714 4.091 -8.869 1.00 82.62 101 GLY A CA 1
ATOM 784 C C . GLY A 1 101 ? 9.337 5.313 -8.034 1.00 82.62 101 GLY A C 1
ATOM 785 O O . GLY A 1 101 ? 9.051 5.228 -6.841 1.00 82.62 101 GLY A O 1
ATOM 786 N N . LYS A 1 102 ? 9.420 6.475 -8.680 1.00 81.38 102 LYS A N 1
ATOM 787 C CA . LYS A 1 102 ? 9.066 7.783 -8.115 1.00 81.38 102 LYS A CA 1
ATOM 788 C C . LYS A 1 102 ? 7.722 8.220 -8.678 1.00 81.38 102 LYS A C 1
ATOM 790 O O . LYS A 1 102 ? 7.434 7.917 -9.841 1.00 81.38 102 LYS A O 1
ATOM 795 N N . SER A 1 103 ? 6.939 8.975 -7.916 1.00 76.75 103 SER A N 1
ATOM 796 C CA . SER A 1 103 ? 5.798 9.672 -8.514 1.00 76.75 103 SER A CA 1
ATOM 797 C C . SER A 1 103 ? 6.260 10.769 -9.474 1.00 76.75 103 SER A C 1
ATOM 799 O O . SER A 1 103 ? 7.372 11.291 -9.393 1.00 76.75 103 SER A O 1
ATOM 801 N N . GLN A 1 104 ? 5.372 11.122 -10.402 1.00 73.50 104 GLN A N 1
ATOM 802 C CA . GLN A 1 104 ? 5.561 12.267 -11.295 1.00 73.50 104 GLN A CA 1
ATOM 803 C C . GLN A 1 104 ? 5.409 13.603 -10.552 1.00 73.50 104 GLN A C 1
ATOM 805 O O . GLN A 1 104 ? 6.011 14.597 -10.941 1.00 73.50 104 GLN A O 1
ATOM 810 N N . ASP A 1 105 ? 4.605 13.618 -9.485 1.00 78.38 105 ASP A N 1
ATOM 811 C CA . ASP A 1 105 ? 4.317 14.793 -8.666 1.00 78.38 105 ASP A CA 1
ATOM 812 C C . ASP A 1 105 ? 4.402 14.402 -7.186 1.00 78.38 105 ASP A C 1
ATOM 814 O O . ASP A 1 105 ? 3.452 13.884 -6.582 1.00 78.38 105 ASP A O 1
ATOM 818 N N . LYS A 1 106 ? 5.596 14.602 -6.625 1.00 80.56 106 LYS A N 1
ATOM 819 C CA . LYS A 1 106 ? 5.919 14.245 -5.244 1.00 80.56 106 LYS A CA 1
ATOM 820 C C . LYS A 1 106 ? 5.095 15.047 -4.244 1.00 80.56 106 LYS A C 1
ATOM 822 O O . LYS A 1 106 ? 4.647 14.476 -3.252 1.00 80.56 106 LYS A O 1
ATOM 827 N N . ASP A 1 107 ? 4.860 16.327 -4.514 1.00 81.81 107 ASP A N 1
ATOM 828 C CA . ASP A 1 107 ? 4.165 17.222 -3.590 1.00 81.81 107 ASP A CA 1
ATOM 829 C C . ASP A 1 107 ? 2.691 16.831 -3.464 1.00 81.81 107 ASP A C 1
ATOM 831 O O . ASP A 1 107 ? 2.214 16.601 -2.349 1.00 81.81 107 ASP A O 1
ATOM 835 N N . LYS A 1 108 ? 1.995 16.594 -4.586 1.00 78.38 108 LYS A N 1
ATOM 836 C CA . LYS A 1 108 ? 0.608 16.088 -4.557 1.00 78.38 108 LYS A CA 1
ATOM 837 C C . LYS A 1 108 ? 0.494 14.706 -3.919 1.00 78.38 108 LYS A C 1
ATOM 839 O O . LYS A 1 108 ? -0.485 14.404 -3.229 1.00 78.38 108 LYS A O 1
ATOM 844 N N . THR A 1 109 ? 1.484 13.849 -4.154 1.00 78.12 109 THR A N 1
ATOM 845 C CA . THR A 1 109 ? 1.542 12.505 -3.561 1.00 78.12 109 THR A CA 1
ATOM 846 C C . THR A 1 109 ? 1.676 12.589 -2.038 1.00 78.12 109 THR A C 1
ATOM 848 O O . THR A 1 109 ? 0.948 11.921 -1.298 1.00 78.12 109 THR A O 1
ATOM 851 N N . CYS A 1 110 ? 2.560 13.465 -1.568 1.00 81.81 110 CYS A N 1
ATOM 852 C CA . CYS A 1 110 ? 2.763 13.783 -0.161 1.00 81.81 110 CYS A CA 1
ATOM 853 C C . CYS A 1 110 ? 1.521 14.377 0.510 1.00 81.81 110 CYS A C 1
ATOM 855 O O . CYS A 1 110 ? 1.158 13.957 1.613 1.00 81.81 110 CYS A O 1
ATOM 857 N N . GLU A 1 111 ? 0.861 15.324 -0.152 1.00 81.75 111 GLU A N 1
ATOM 858 C CA . GLU A 1 111 ? -0.372 15.957 0.317 1.00 81.75 111 GLU A CA 1
ATOM 859 C C . GLU A 1 111 ? -1.500 14.927 0.464 1.00 81.75 111 GLU A C 1
ATOM 861 O O . GLU A 1 111 ? -2.070 14.775 1.544 1.00 81.75 111 GLU A O 1
ATOM 866 N N . SER A 1 112 ? -1.714 14.091 -0.554 1.00 77.56 112 SER A N 1
ATOM 867 C CA . SER A 1 112 ? -2.720 13.018 -0.513 1.00 77.56 112 SER A CA 1
ATOM 868 C C . SER A 1 112 ? -2.471 12.022 0.629 1.00 77.56 112 SER A C 1
ATOM 870 O O . SER A 1 112 ? -3.401 11.570 1.305 1.00 77.56 112 SER A O 1
ATOM 872 N N . ALA A 1 113 ? -1.206 11.667 0.877 1.00 81.62 113 ALA A N 1
ATOM 873 C CA . ALA A 1 113 ? -0.840 10.800 1.994 1.00 81.62 113 ALA A CA 1
ATOM 874 C C . ALA A 1 113 ? -1.031 11.483 3.354 1.00 81.62 113 ALA A C 1
ATOM 876 O O . ALA A 1 113 ? -1.404 10.826 4.329 1.00 81.62 113 ALA A O 1
ATOM 877 N N . LYS A 1 114 ? -0.793 12.794 3.445 1.00 83.81 114 LYS A N 1
ATOM 878 C CA . LYS A 1 114 ? -1.094 13.588 4.641 1.00 83.81 114 LYS A CA 1
ATOM 879 C C . LYS A 1 114 ? -2.593 13.558 4.947 1.00 83.81 114 LYS A C 1
ATOM 881 O O . LYS A 1 114 ? -2.943 13.237 6.079 1.00 83.81 114 LYS A O 1
ATOM 886 N N . ASP A 1 115 ? -3.454 13.765 3.959 1.00 80.12 115 ASP A N 1
ATOM 887 C CA . ASP A 1 115 ? -4.912 13.746 4.148 1.00 80.12 115 ASP A CA 1
ATOM 888 C C . ASP A 1 115 ? -5.425 12.380 4.608 1.00 80.12 115 ASP A C 1
ATOM 890 O O . ASP A 1 115 ? -6.184 12.279 5.575 1.00 80.12 115 ASP A O 1
ATOM 894 N N . LEU A 1 116 ? -4.942 11.302 3.986 1.00 81.12 116 LEU A N 1
ATOM 895 C CA . LEU A 1 116 ? -5.260 9.941 4.419 1.00 81.12 116 LEU A CA 1
ATOM 896 C C . LEU A 1 116 ? -4.826 9.703 5.873 1.00 81.12 116 LEU A C 1
ATOM 898 O O . LEU A 1 116 ? -5.623 9.215 6.677 1.00 81.12 116 LEU A O 1
ATOM 902 N N . ARG A 1 117 ? -3.604 10.096 6.247 1.00 87.44 117 ARG A N 1
ATOM 903 C CA . ARG A 1 117 ? -3.126 9.971 7.635 1.00 87.44 117 ARG A CA 1
ATOM 904 C C . ARG A 1 117 ? -3.944 10.807 8.615 1.00 87.44 117 ARG A C 1
ATOM 906 O O . ARG A 1 117 ? -4.239 10.312 9.699 1.00 87.44 117 ARG A O 1
ATOM 913 N N . ASN A 1 118 ? -4.353 12.014 8.229 1.00 86.69 118 ASN A N 1
ATOM 914 C CA . ASN A 1 118 ? -5.204 12.887 9.041 1.00 86.69 118 ASN A CA 1
ATOM 915 C C . ASN A 1 118 ? -6.615 12.308 9.229 1.00 86.69 118 ASN A C 1
ATOM 917 O O . ASN A 1 118 ? -7.188 12.442 10.304 1.00 86.69 118 ASN A O 1
ATOM 921 N N . SER A 1 119 ? -7.137 11.568 8.244 1.00 79.06 119 SER A N 1
ATOM 922 C CA . SER A 1 119 ? -8.364 10.759 8.391 1.00 79.06 119 SER A CA 1
ATOM 923 C C . SER A 1 119 ? -8.166 9.476 9.224 1.00 79.06 119 SER A C 1
ATOM 925 O O . SER A 1 119 ? -9.059 8.636 9.331 1.00 79.06 119 SER A O 1
ATOM 927 N N . GLY A 1 120 ? -6.966 9.314 9.790 1.00 85.31 120 GLY A N 1
ATOM 928 C CA . GLY A 1 120 ? -6.520 8.221 10.643 1.00 85.31 120 GLY A CA 1
ATOM 929 C C . GLY A 1 120 ? -6.184 6.921 9.906 1.00 85.31 120 GLY A C 1
ATOM 930 O O . GLY A 1 120 ? -5.934 5.896 10.543 1.00 85.31 120 GLY A O 1
ATOM 931 N N . VAL A 1 121 ? -6.119 6.932 8.573 1.00 85.31 121 VAL A N 1
ATOM 932 C CA . VAL A 1 121 ? -5.629 5.792 7.788 1.00 85.31 121 VAL A CA 1
ATOM 933 C C . VAL A 1 121 ? -4.141 5.586 8.056 1.00 85.31 121 VAL A C 1
ATOM 935 O O . VAL A 1 121 ? -3.333 6.510 7.956 1.00 85.31 121 VAL A O 1
ATOM 938 N N . LYS A 1 122 ? -3.745 4.343 8.335 1.00 91.56 122 LYS A N 1
ATOM 939 C CA . LYS A 1 122 ? -2.332 3.969 8.407 1.00 91.56 122 LYS A CA 1
ATOM 940 C C . LYS A 1 122 ? -1.817 3.573 7.024 1.00 91.56 122 LYS A C 1
ATOM 942 O O . LYS A 1 122 ? -2.329 2.637 6.418 1.00 91.56 122 LYS A O 1
ATOM 947 N N . ILE A 1 123 ? -0.792 4.262 6.536 1.00 91.75 123 ILE A N 1
ATOM 948 C CA . ILE A 1 123 ? -0.170 4.028 5.232 1.00 91.75 123 ILE A CA 1
ATOM 949 C C . ILE A 1 123 ? 1.110 3.217 5.425 1.00 91.75 123 ILE A C 1
ATOM 951 O O . ILE A 1 123 ? 2.066 3.658 6.066 1.00 91.75 123 ILE A O 1
ATOM 955 N N . MET A 1 124 ? 1.115 2.017 4.860 1.00 94.75 124 MET A N 1
ATOM 956 C CA . MET A 1 124 ? 2.264 1.136 4.720 1.00 94.75 124 MET A CA 1
ATOM 957 C C . MET A 1 124 ? 2.824 1.252 3.311 1.00 94.75 124 MET A C 1
ATOM 959 O O . MET A 1 124 ? 2.069 1.205 2.346 1.00 94.75 124 MET A O 1
ATOM 963 N N . VAL A 1 125 ? 4.145 1.345 3.185 1.00 95.25 125 VAL A N 1
ATOM 964 C CA . VAL A 1 125 ? 4.808 1.462 1.882 1.00 95.25 125 VAL A CA 1
ATOM 965 C C . VAL A 1 125 ? 5.763 0.292 1.687 1.00 95.25 125 VAL A C 1
ATOM 967 O O . VAL A 1 125 ? 6.581 -0.024 2.556 1.00 95.25 125 VAL A O 1
ATOM 970 N N . ILE A 1 126 ? 5.655 -0.364 0.540 1.00 97.44 126 ILE A N 1
ATOM 971 C CA . ILE A 1 126 ? 6.507 -1.463 0.094 1.00 97.44 126 ILE A CA 1
ATOM 972 C C . ILE A 1 126 ? 7.270 -0.964 -1.139 1.00 97.44 126 ILE A C 1
ATOM 974 O O . ILE A 1 126 ? 6.805 -1.166 -2.262 1.00 97.44 126 ILE A O 1
ATOM 978 N N . PRO A 1 127 ? 8.414 -0.281 -0.950 1.00 95.88 127 PRO A N 1
ATOM 979 C CA . PRO A 1 127 ? 9.281 0.060 -2.066 1.00 95.88 127 PRO A CA 1
ATOM 980 C C . PRO A 1 127 ? 9.958 -1.202 -2.606 1.00 95.88 127 PRO A C 1
ATOM 982 O O . PRO A 1 127 ? 10.471 -2.022 -1.831 1.00 95.88 127 PRO A O 1
ATOM 985 N N . ILE A 1 128 ? 9.957 -1.346 -3.927 1.00 96.25 128 ILE A N 1
ATOM 986 C CA . ILE A 1 128 ? 10.517 -2.482 -4.656 1.00 96.25 128 ILE A CA 1
ATOM 987 C C . ILE A 1 128 ? 11.768 -2.009 -5.399 1.00 96.25 128 ILE A C 1
ATOM 989 O O . ILE A 1 128 ? 11.717 -1.095 -6.213 1.00 96.25 128 ILE A O 1
ATOM 993 N N . GLY A 1 129 ? 12.910 -2.636 -5.135 1.00 94.56 129 GLY A N 1
ATOM 994 C CA . GLY A 1 129 ? 14.171 -2.220 -5.742 1.00 94.56 129 GLY A CA 1
ATOM 995 C C . GLY A 1 129 ? 14.738 -0.937 -5.139 1.00 94.56 129 GLY A C 1
ATOM 996 O O . GLY A 1 129 ? 14.504 -0.611 -3.976 1.00 94.56 129 GLY A O 1
ATOM 997 N N . ASN A 1 130 ? 15.560 -0.243 -5.925 1.00 90.88 130 ASN A N 1
ATOM 998 C CA . ASN A 1 130 ? 16.387 0.882 -5.483 1.00 90.88 130 ASN A CA 1
ATOM 999 C C . ASN A 1 130 ? 16.121 2.195 -6.240 1.00 90.88 130 ASN A C 1
ATOM 1001 O O . ASN A 1 130 ? 16.822 3.173 -5.994 1.00 90.88 130 ASN A O 1
ATOM 1005 N N . LYS A 1 131 ? 15.134 2.230 -7.145 1.00 88.06 131 LYS A N 1
ATOM 1006 C CA . LYS A 1 131 ? 14.821 3.411 -7.972 1.00 88.06 131 LYS A CA 1
ATOM 1007 C C . LYS A 1 131 ? 13.864 4.408 -7.299 1.00 88.06 131 LYS A C 1
ATOM 1009 O O . LYS A 1 131 ? 13.651 5.497 -7.827 1.00 88.06 131 LYS A O 1
ATOM 1014 N N . VAL A 1 132 ? 13.312 4.051 -6.138 1.00 87.94 132 VAL A N 1
ATOM 1015 C CA . VAL A 1 132 ? 12.386 4.889 -5.362 1.00 87.94 132 VAL A CA 1
ATOM 1016 C C . VAL A 1 132 ? 13.076 6.114 -4.747 1.00 87.94 132 VAL A C 1
ATOM 1018 O O . VAL A 1 132 ? 14.258 6.073 -4.394 1.00 87.94 132 VAL A O 1
ATOM 1021 N N . ASP A 1 133 ? 12.329 7.202 -4.555 1.00 88.94 133 ASP A N 1
ATOM 1022 C CA . ASP A 1 133 ? 12.796 8.384 -3.825 1.00 88.94 133 ASP A CA 1
ATOM 1023 C C . ASP A 1 133 ? 12.607 8.189 -2.314 1.00 88.94 133 ASP A C 1
ATOM 1025 O O . ASP A 1 133 ? 11.493 8.021 -1.822 1.00 88.94 133 ASP A O 1
ATOM 1029 N N . LYS A 1 134 ? 13.701 8.194 -1.545 1.00 91.56 134 LYS A N 1
ATOM 1030 C CA . LYS A 1 134 ? 13.643 7.918 -0.098 1.00 91.56 134 LYS A CA 1
ATOM 1031 C C . LYS A 1 134 ? 12.773 8.919 0.661 1.00 91.56 134 LYS A C 1
ATOM 1033 O O . LYS A 1 134 ? 12.111 8.525 1.619 1.00 91.56 134 LYS A O 1
ATOM 1038 N N . GLU A 1 135 ? 12.784 10.183 0.256 1.00 92.31 135 GLU A N 1
ATOM 1039 C CA . GLU A 1 135 ? 12.020 11.231 0.927 1.00 92.31 135 GLU A CA 1
ATOM 1040 C C . GLU A 1 135 ? 10.532 11.134 0.578 1.00 92.31 135 GLU A C 1
ATOM 1042 O O . GLU A 1 135 ? 9.689 11.296 1.455 1.00 92.31 135 GLU A O 1
ATOM 1047 N N . GLU A 1 136 ? 10.191 10.756 -0.654 1.00 87.69 136 GLU A N 1
ATOM 1048 C CA . GLU A 1 136 ? 8.815 10.420 -1.033 1.00 87.69 136 GLU A CA 1
ATOM 1049 C C . GLU A 1 136 ? 8.277 9.225 -0.229 1.00 87.69 136 GLU A C 1
ATOM 1051 O O . GLU A 1 136 ? 7.193 9.296 0.349 1.00 87.69 136 GLU A O 1
ATOM 1056 N N . ILE A 1 137 ? 9.054 8.145 -0.104 1.00 93.31 137 ILE A N 1
ATOM 1057 C CA . ILE A 1 137 ? 8.647 6.958 0.666 1.00 93.31 137 ILE A CA 1
ATOM 1058 C C . ILE A 1 137 ? 8.419 7.298 2.145 1.00 93.31 137 ILE A C 1
ATOM 1060 O O . ILE A 1 137 ? 7.444 6.833 2.743 1.00 93.31 137 ILE A O 1
ATOM 1064 N N . LYS A 1 138 ? 9.297 8.115 2.741 1.00 94.81 138 LYS A N 1
ATOM 1065 C CA . LYS A 1 138 ? 9.124 8.615 4.115 1.00 94.81 138 LYS A CA 1
ATOM 1066 C C . LYS A 1 138 ? 7.881 9.491 4.243 1.00 94.81 138 LYS A C 1
ATOM 1068 O O . LYS A 1 138 ? 7.158 9.376 5.226 1.00 94.81 138 LYS A O 1
ATOM 1073 N N . CYS A 1 139 ? 7.632 10.339 3.252 1.00 90.62 139 CYS A N 1
ATOM 1074 C CA . CYS A 1 139 ? 6.481 11.222 3.226 1.00 90.62 139 CYS A CA 1
ATOM 1075 C C . CYS A 1 139 ? 5.157 10.454 3.130 1.00 90.62 139 CYS A C 1
ATOM 1077 O O . CYS A 1 139 ? 4.196 10.830 3.798 1.00 90.62 139 CYS A O 1
ATOM 1079 N N . LEU A 1 140 ? 5.121 9.363 2.361 1.00 89.12 140 LEU A N 1
ATOM 1080 C CA . LEU A 1 140 ? 3.962 8.484 2.214 1.00 89.12 140 LEU A CA 1
ATOM 1081 C C . LEU A 1 140 ? 3.658 7.687 3.489 1.00 89.12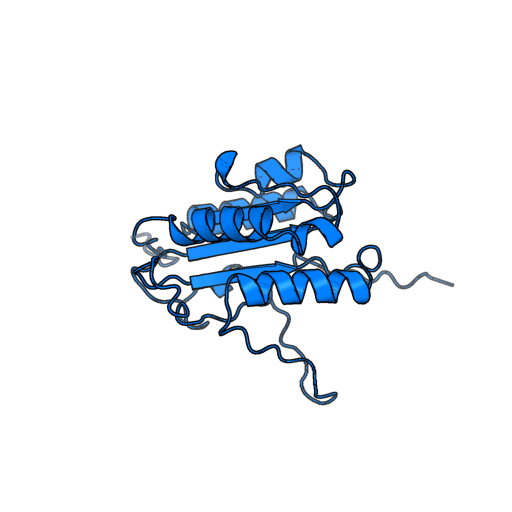 140 LEU A C 1
ATOM 1083 O O . LEU A 1 140 ? 2.507 7.610 3.919 1.00 89.12 140 LEU A O 1
ATOM 1087 N N . ALA A 1 141 ? 4.671 7.052 4.082 1.00 93.25 141 ALA A N 1
ATOM 1088 C CA . ALA A 1 141 ? 4.469 6.128 5.194 1.00 93.25 141 ALA A CA 1
ATOM 1089 C C . ALA A 1 141 ? 3.947 6.838 6.453 1.00 93.25 141 ALA A C 1
ATOM 1091 O O . ALA A 1 141 ? 4.350 7.954 6.777 1.00 93.25 141 ALA A O 1
ATOM 1092 N N . SER A 1 142 ? 3.068 6.183 7.216 1.00 93.69 142 SER A N 1
ATOM 1093 C CA . SER A 1 142 ? 2.613 6.744 8.498 1.00 93.69 142 SER A CA 1
ATOM 1094 C C . SER A 1 142 ? 3.733 6.862 9.524 1.00 93.69 142 SER A C 1
ATOM 1096 O O . SER A 1 142 ? 3.769 7.833 10.266 1.00 93.69 142 SER A O 1
ATOM 1098 N N . GLU A 1 143 ? 4.626 5.876 9.569 1.00 93.81 143 GLU A N 1
ATOM 1099 C CA . GLU A 1 143 ? 5.750 5.788 10.503 1.00 93.81 143 GLU A CA 1
ATOM 1100 C C . GLU A 1 143 ? 6.910 5.047 9.811 1.00 93.81 143 GLU A C 1
ATOM 1102 O O . GLU A 1 143 ? 6.661 4.226 8.920 1.00 93.81 143 GLU A O 1
ATOM 1107 N N . PRO A 1 144 ? 8.173 5.220 10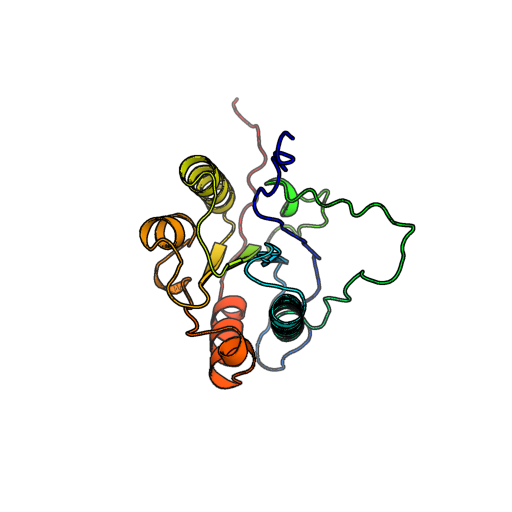.242 1.00 95.19 144 PRO A N 1
ATOM 1108 C CA . PRO A 1 144 ? 9.303 4.480 9.668 1.00 95.19 144 PRO A CA 1
ATOM 1109 C C . PRO A 1 144 ? 9.121 2.952 9.712 1.00 95.19 144 PRO A C 1
ATOM 1111 O O . PRO A 1 144 ? 9.517 2.235 8.793 1.00 95.19 144 PRO A O 1
ATOM 1114 N N . SER A 1 145 ? 8.451 2.437 10.750 1.00 94.19 145 SER A N 1
ATOM 1115 C CA . SER A 1 145 ? 8.146 1.009 10.916 1.00 94.19 145 SER A CA 1
ATOM 1116 C C . SER A 1 145 ? 7.148 0.470 9.871 1.00 94.19 145 SER A C 1
ATOM 1118 O O . SER A 1 145 ? 7.095 -0.744 9.636 1.00 94.19 145 SER A O 1
ATOM 1120 N N . PHE A 1 146 ? 6.407 1.354 9.195 1.00 94.81 146 PHE A N 1
ATOM 1121 C CA . PHE A 1 146 ? 5.453 1.047 8.124 1.00 94.81 146 PHE A CA 1
ATOM 1122 C C . PHE A 1 146 ? 6.111 1.015 6.738 1.00 94.81 146 PHE A C 1
ATOM 1124 O O . PHE A 1 146 ? 5.450 0.702 5.751 1.00 94.81 146 PHE A O 1
ATOM 1131 N N . ILE A 1 147 ? 7.422 1.234 6.649 1.00 97.06 147 ILE A N 1
ATOM 1132 C CA . ILE A 1 147 ? 8.187 0.999 5.425 1.00 97.06 147 ILE A CA 1
ATOM 1133 C C . ILE A 1 147 ? 8.677 -0.457 5.443 1.00 97.06 147 ILE A C 1
ATOM 1135 O O . ILE A 1 147 ? 9.255 -0.945 6.422 1.00 97.06 147 ILE A O 1
ATOM 1139 N N . SER A 1 148 ? 8.404 -1.204 4.375 1.00 97.75 148 SER A N 1
ATOM 1140 C CA . SER A 1 148 ? 8.825 -2.603 4.227 1.00 97.75 148 SER A CA 1
ATOM 1141 C C . SER A 1 148 ? 9.506 -2.817 2.876 1.00 97.75 148 SER A C 1
ATOM 1143 O O . SER A 1 148 ? 8.883 -3.376 1.977 1.00 97.75 148 SER A O 1
ATOM 1145 N N . PRO A 1 149 ? 10.782 -2.413 2.731 1.00 97.38 149 PRO A N 1
ATOM 1146 C CA . PRO A 1 149 ? 11.499 -2.538 1.471 1.00 97.38 149 PRO A CA 1
ATOM 1147 C C . PRO A 1 149 ? 11.685 -3.993 1.057 1.00 97.38 149 PRO A C 1
ATOM 1149 O O . PRO A 1 149 ? 11.846 -4.881 1.907 1.00 97.38 149 PRO A O 1
ATOM 1152 N N . VAL A 1 150 ? 11.702 -4.214 -0.253 1.00 97.75 150 VAL A N 1
ATOM 1153 C CA . VAL A 1 150 ? 12.036 -5.488 -0.882 1.00 97.75 150 VAL A CA 1
ATOM 1154 C C . VAL A 1 150 ? 12.993 -5.235 -2.045 1.00 97.75 150 VAL A C 1
ATOM 1156 O O . VAL A 1 150 ? 12.833 -4.276 -2.791 1.00 97.75 150 VAL A O 1
ATOM 1159 N N . SER A 1 151 ? 14.018 -6.072 -2.198 1.00 96.50 151 SER A N 1
ATOM 1160 C CA . SER A 1 151 ? 15.099 -5.837 -3.166 1.00 96.50 151 SER A CA 1
ATOM 1161 C C . SER A 1 151 ? 14.653 -5.909 -4.627 1.00 96.50 151 SER A C 1
ATOM 1163 O O . SER A 1 151 ? 15.274 -5.291 -5.482 1.00 96.50 151 SER A O 1
ATOM 1165 N N . ASN A 1 152 ? 13.610 -6.680 -4.926 1.00 96.31 152 ASN A N 1
ATOM 1166 C CA . ASN A 1 152 ? 13.022 -6.837 -6.254 1.00 96.31 152 ASN A CA 1
ATOM 1167 C C . ASN A 1 152 ? 11.648 -7.522 -6.140 1.00 96.31 152 ASN A C 1
ATOM 1169 O O . ASN A 1 152 ? 11.247 -7.967 -5.058 1.00 96.31 152 ASN A O 1
ATOM 1173 N N . PHE A 1 153 ? 10.941 -7.659 -7.262 1.00 96.25 153 PHE A N 1
ATOM 1174 C CA . PHE A 1 153 ? 9.626 -8.302 -7.304 1.00 96.25 153 PHE A CA 1
ATOM 1175 C C . PHE A 1 153 ? 9.648 -9.759 -6.818 1.00 96.25 153 PHE A C 1
ATOM 1177 O O . PHE A 1 153 ? 8.736 -10.177 -6.106 1.00 96.25 153 PHE A O 1
ATOM 1184 N N . ALA A 1 154 ? 10.706 -10.532 -7.095 1.00 97.00 154 ALA A N 1
ATOM 1185 C CA . ALA A 1 154 ? 10.816 -11.914 -6.613 1.00 97.00 154 ALA A CA 1
ATOM 1186 C C . ALA A 1 154 ? 10.813 -12.001 -5.075 1.00 97.00 154 ALA A C 1
ATOM 1188 O O . ALA A 1 154 ? 10.260 -12.947 -4.505 1.00 97.00 154 ALA A O 1
ATOM 1189 N N . GLY A 1 155 ? 11.330 -10.982 -4.384 1.00 97.94 155 GLY A N 1
ATOM 1190 C CA . GLY A 1 155 ? 11.266 -10.888 -2.927 1.00 97.94 155 GLY A CA 1
ATOM 1191 C C . GLY A 1 155 ? 9.836 -10.854 -2.367 1.00 97.94 155 GLY A C 1
ATOM 1192 O O . GLY A 1 155 ? 9.612 -11.336 -1.255 1.00 97.94 155 GLY A O 1
ATOM 1193 N N . LEU A 1 156 ? 8.838 -10.411 -3.142 1.00 97.44 156 LEU A N 1
ATOM 1194 C CA . LEU A 1 156 ? 7.421 -10.480 -2.753 1.00 97.44 156 LEU A CA 1
ATOM 1195 C C . LEU A 1 156 ? 6.902 -11.924 -2.671 1.00 97.44 156 LEU A C 1
ATOM 1197 O O . LEU A 1 156 ? 5.887 -12.179 -2.021 1.00 97.44 156 LEU A O 1
ATOM 1201 N N . ARG A 1 157 ? 7.583 -12.898 -3.290 1.00 96.56 157 ARG A N 1
ATOM 1202 C CA . ARG A 1 157 ? 7.274 -14.337 -3.168 1.00 96.56 157 ARG A CA 1
ATOM 1203 C C . ARG A 1 157 ? 7.858 -14.950 -1.893 1.00 96.56 157 ARG A C 1
ATOM 1205 O O . ARG A 1 157 ? 7.412 -16.012 -1.463 1.00 96.56 157 ARG A O 1
ATOM 1212 N N . ASN A 1 158 ? 8.816 -14.281 -1.251 1.00 97.62 158 ASN A N 1
ATOM 1213 C CA . ASN A 1 158 ? 9.495 -14.807 -0.076 1.00 97.62 158 ASN A CA 1
ATOM 1214 C C . ASN A 1 158 ? 8.534 -14.952 1.118 1.00 97.62 158 ASN A C 1
ATOM 1216 O O . ASN A 1 158 ? 7.931 -13.985 1.591 1.00 97.62 158 ASN A O 1
ATOM 1220 N N . ARG A 1 159 ? 8.437 -16.170 1.663 1.00 95.88 159 ARG A N 1
ATOM 1221 C CA . ARG A 1 159 ? 7.543 -16.497 2.786 1.00 95.88 159 ARG A CA 1
ATOM 1222 C C . ARG A 1 159 ? 7.822 -15.671 4.045 1.00 95.88 159 ARG A C 1
ATOM 1224 O O . ARG A 1 159 ? 6.880 -15.263 4.721 1.00 95.88 159 ARG A O 1
ATOM 1231 N N . ARG A 1 160 ? 9.094 -15.406 4.373 1.00 96.44 160 ARG A N 1
ATOM 1232 C CA . ARG A 1 160 ? 9.459 -14.601 5.555 1.00 96.44 160 ARG A CA 1
ATOM 1233 C C . ARG A 1 160 ? 9.026 -13.148 5.372 1.00 96.44 160 ARG A C 1
ATOM 1235 O O . ARG A 1 160 ? 8.423 -12.583 6.281 1.00 96.44 160 ARG A O 1
ATOM 1242 N N . PHE A 1 161 ? 9.267 -12.573 4.191 1.00 97.00 161 PHE A N 1
ATOM 1243 C CA . PHE A 1 161 ? 8.822 -11.219 3.852 1.00 97.00 161 PHE A CA 1
ATOM 1244 C C . PHE A 1 161 ? 7.299 -11.085 3.968 1.00 97.00 161 PHE A C 1
ATOM 1246 O O . PHE A 1 161 ? 6.805 -10.247 4.722 1.00 97.00 161 PHE A O 1
ATOM 1253 N N . ARG A 1 162 ? 6.573 -11.984 3.297 1.00 95.38 162 ARG A N 1
ATOM 1254 C CA . ARG A 1 162 ? 5.112 -12.101 3.338 1.00 95.38 162 ARG A CA 1
ATOM 1255 C C . ARG A 1 162 ? 4.566 -12.155 4.764 1.00 95.38 162 ARG A C 1
ATOM 1257 O O . ARG A 1 162 ? 3.724 -11.342 5.138 1.00 95.38 162 ARG A O 1
ATOM 1264 N N . ASN A 1 163 ? 5.085 -13.064 5.588 1.00 93.50 163 ASN A N 1
ATOM 1265 C CA . ASN A 1 163 ? 4.641 -13.216 6.974 1.00 93.50 163 ASN A CA 1
ATOM 1266 C C . ASN A 1 163 ? 4.949 -11.984 7.836 1.00 93.50 163 ASN A C 1
ATOM 1268 O O . ASN A 1 163 ? 4.135 -11.616 8.681 1.00 93.50 163 ASN A O 1
ATOM 1272 N N . ARG A 1 164 ? 6.092 -11.325 7.615 1.00 94.75 164 ARG A N 1
ATOM 1273 C CA . ARG A 1 164 ? 6.460 -10.093 8.324 1.00 94.75 164 ARG A CA 1
ATOM 1274 C C . ARG A 1 164 ? 5.510 -8.944 7.988 1.00 94.75 164 ARG A C 1
ATOM 1276 O O . ARG A 1 164 ? 5.039 -8.285 8.910 1.00 94.75 164 ARG A O 1
ATOM 1283 N N . VAL A 1 165 ? 5.205 -8.721 6.706 1.00 94.69 165 VAL A N 1
ATOM 1284 C CA . VAL A 1 165 ? 4.253 -7.674 6.288 1.00 94.69 165 VAL A CA 1
ATOM 1285 C C . VAL A 1 165 ? 2.854 -7.981 6.810 1.00 94.69 165 VAL A C 1
ATOM 1287 O O . VAL A 1 165 ? 2.248 -7.116 7.434 1.00 94.69 165 VAL A O 1
ATOM 1290 N N . ALA A 1 166 ? 2.386 -9.225 6.662 1.00 90.88 166 ALA A N 1
ATOM 1291 C CA . ALA A 1 166 ? 1.111 -9.654 7.229 1.00 90.88 166 ALA A CA 1
ATOM 1292 C C . ALA A 1 166 ? 1.045 -9.354 8.732 1.00 90.88 166 ALA A C 1
ATOM 1294 O O . ALA A 1 166 ? 0.105 -8.712 9.178 1.00 90.88 166 ALA A O 1
ATOM 1295 N N . LYS A 1 167 ? 2.068 -9.727 9.514 1.00 90.00 167 LYS A N 1
ATOM 1296 C CA . LYS A 1 167 ? 2.110 -9.432 10.954 1.00 90.00 167 LYS A CA 1
ATOM 1297 C C . LYS A 1 167 ? 1.993 -7.931 11.245 1.00 90.00 167 LYS A C 1
ATOM 1299 O O . LYS A 1 167 ? 1.263 -7.567 12.158 1.00 90.00 167 LYS A O 1
ATOM 1304 N N . LYS A 1 168 ? 2.668 -7.064 10.480 1.00 91.44 168 LYS A N 1
ATOM 1305 C CA . LYS A 1 168 ? 2.548 -5.604 10.643 1.00 91.44 168 LYS A CA 1
ATOM 1306 C C . LYS A 1 168 ? 1.118 -5.122 10.371 1.00 91.44 168 LYS A C 1
ATOM 1308 O O . LYS A 1 168 ? 0.546 -4.454 11.222 1.00 91.44 168 LYS A O 1
ATOM 1313 N N . VAL A 1 169 ? 0.529 -5.514 9.237 1.00 88.12 169 VAL A N 1
ATOM 1314 C CA . VAL A 1 169 ? -0.862 -5.179 8.862 1.00 88.12 169 VAL A CA 1
ATOM 1315 C C . VAL A 1 169 ? -1.844 -5.686 9.920 1.00 88.12 169 VAL A C 1
ATOM 1317 O O . VAL A 1 169 ? -2.755 -4.971 10.338 1.00 88.12 169 VAL A O 1
ATOM 1320 N N . PHE A 1 170 ? -1.645 -6.913 10.403 1.00 85.75 170 PHE A N 1
ATOM 1321 C CA . PHE A 1 170 ? -2.570 -7.532 11.337 1.00 85.75 170 PHE A CA 1
ATOM 1322 C C . PHE A 1 170 ? -2.423 -7.048 12.795 1.00 85.75 170 PHE A C 1
ATOM 1324 O O . PHE A 1 170 ? -3.341 -7.245 13.593 1.00 85.75 170 PHE A O 1
ATOM 1331 N N . ASN A 1 171 ? -1.326 -6.361 13.126 1.00 87.56 171 ASN A N 1
ATOM 1332 C CA . ASN A 1 171 ? -1.072 -5.787 14.451 1.00 87.56 171 ASN A CA 1
ATOM 1333 C C . ASN A 1 171 ? -1.447 -4.302 14.577 1.00 87.56 171 ASN A C 1
ATOM 1335 O O . ASN A 1 171 ? -1.315 -3.747 15.668 1.00 87.56 171 ASN A O 1
ATOM 1339 N N . VAL A 1 172 ? -1.904 -3.646 13.503 1.00 85.81 172 VAL A N 1
ATOM 1340 C CA . VAL A 1 172 ? -2.432 -2.275 13.590 1.00 85.81 172 VAL A CA 1
ATOM 1341 C C . VAL A 1 172 ? -3.641 -2.267 14.536 1.00 85.81 172 VAL A C 1
ATOM 1343 O O . VAL A 1 172 ? -4.614 -2.986 14.304 1.00 85.81 172 VAL A O 1
ATOM 1346 N N . LYS A 1 173 ? -3.557 -1.489 15.623 1.00 81.00 173 LYS A N 1
ATOM 1347 C CA . LYS A 1 173 ? -4.579 -1.408 16.679 1.00 81.00 173 LYS A CA 1
ATOM 1348 C C . LYS A 1 173 ? -5.594 -0.287 16.421 1.00 81.00 173 LYS A C 1
ATOM 1350 O O . LYS A 1 173 ? -5.247 0.731 15.834 1.00 81.00 173 LYS A O 1
ATOM 1355 N N . GLY A 1 174 ? -6.785 -0.463 17.001 1.00 65.81 174 GLY A N 1
ATOM 1356 C CA . GLY A 1 174 ? -7.714 0.611 17.373 1.00 65.81 174 GLY A CA 1
ATOM 1357 C C . GLY A 1 174 ? -8.677 1.109 16.284 1.00 65.81 174 GLY A C 1
ATOM 1358 O O . GLY A 1 174 ? -8.399 0.970 15.090 1.00 65.81 174 GLY A O 1
ATOM 1359 N N . PRO A 1 175 ? -9.827 1.682 16.692 1.00 59.88 175 PRO A N 1
ATOM 1360 C CA . PRO A 1 175 ? -10.752 2.330 15.778 1.00 59.88 175 PRO A CA 1
ATOM 1361 C C . PRO A 1 175 ? -10.114 3.611 15.241 1.00 59.88 175 PRO A C 1
ATOM 1363 O O . PRO A 1 175 ? -9.693 4.488 15.989 1.00 59.88 175 PRO A O 1
ATOM 1366 N N . VAL A 1 176 ? -10.062 3.716 13.922 1.00 60.81 176 VAL A N 1
ATOM 1367 C CA . VAL A 1 176 ? -9.727 4.956 13.235 1.00 60.81 176 VAL A CA 1
ATOM 1368 C C . VAL A 1 176 ? -11.027 5.739 13.104 1.00 60.81 176 VAL A C 1
ATOM 1370 O O . VAL A 1 176 ? -11.936 5.299 12.395 1.00 60.81 176 VAL A O 1
ATOM 1373 N N . ALA A 1 177 ? -11.161 6.845 13.837 1.00 52.22 177 ALA A N 1
ATOM 1374 C CA . ALA A 1 177 ? -12.276 7.758 13.639 1.00 52.22 177 ALA A CA 1
ATOM 1375 C C . ALA A 1 177 ? -12.167 8.325 12.220 1.00 52.22 177 ALA A C 1
ATOM 1377 O O . ALA A 1 177 ? -11.266 9.105 11.929 1.00 52.22 177 ALA A O 1
ATOM 1378 N N . ILE A 1 178 ? -13.072 7.918 11.330 1.00 54.91 178 ILE A N 1
ATOM 1379 C CA . ILE A 1 178 ? -13.253 8.607 10.054 1.00 54.91 178 ILE A CA 1
ATOM 1380 C C . ILE A 1 178 ? -14.024 9.871 10.422 1.00 54.91 178 ILE A C 1
ATOM 1382 O O . ILE A 1 178 ? -15.254 9.848 10.477 1.00 54.91 178 ILE A O 1
ATOM 1386 N N . GLY A 1 179 ? -13.300 10.917 10.828 1.00 47.19 179 GLY A N 1
ATOM 1387 C CA . GLY A 1 179 ? -13.891 12.217 11.119 1.00 47.19 179 GLY A CA 1
ATOM 1388 C C . GLY A 1 179 ? -14.741 12.639 9.927 1.00 47.19 179 GLY A C 1
ATOM 1389 O O . GLY A 1 179 ? -14.270 12.616 8.789 1.00 47.19 179 GLY A O 1
ATOM 1390 N N . ALA A 1 180 ? -16.015 12.937 10.175 1.00 40.78 180 ALA A N 1
ATOM 1391 C CA . ALA A 1 180 ? -16.875 13.515 9.159 1.00 40.78 180 ALA A CA 1
ATOM 1392 C C . ALA A 1 180 ? -16.245 14.839 8.690 1.00 40.78 180 ALA A C 1
ATOM 1394 O O . ALA A 1 180 ? -15.820 15.629 9.537 1.00 40.78 180 ALA A O 1
ATOM 1395 N N . PRO A 1 181 ? -16.165 15.113 7.378 1.00 39.41 181 PRO A N 1
ATOM 1396 C CA . PRO A 1 181 ? -15.860 16.458 6.933 1.00 39.41 181 PRO A CA 1
ATOM 1397 C C . PRO A 1 181 ? -17.074 17.334 7.269 1.00 39.41 181 PRO A C 1
ATOM 1399 O O . PRO A 1 181 ? -18.149 17.137 6.708 1.00 39.41 181 PRO A O 1
ATOM 1402 N N . GLY A 1 182 ? -16.900 18.267 8.206 1.00 43.41 182 GLY A N 1
ATOM 1403 C CA . GLY A 1 182 ? -17.878 19.314 8.510 1.00 43.41 182 GLY A CA 1
ATOM 1404 C C . GLY A 1 182 ? -18.619 19.144 9.836 1.00 43.41 182 GLY A C 1
ATOM 1405 O O . GLY A 1 182 ? -19.709 18.589 9.888 1.00 43.41 182 GLY A O 1
ATOM 1406 N N . SER A 1 183 ? -18.061 19.728 10.893 1.00 35.03 183 SER A N 1
ATOM 1407 C CA . SER A 1 183 ? -18.854 20.372 11.944 1.00 35.03 183 SER A CA 1
ATOM 1408 C C . SER A 1 183 ? -18.052 21.545 12.508 1.00 35.03 183 SER A C 1
ATOM 1410 O O . SER A 1 183 ? -17.593 21.522 13.647 1.00 35.03 183 SER A O 1
ATOM 1412 N N . SER A 1 184 ? -17.815 22.5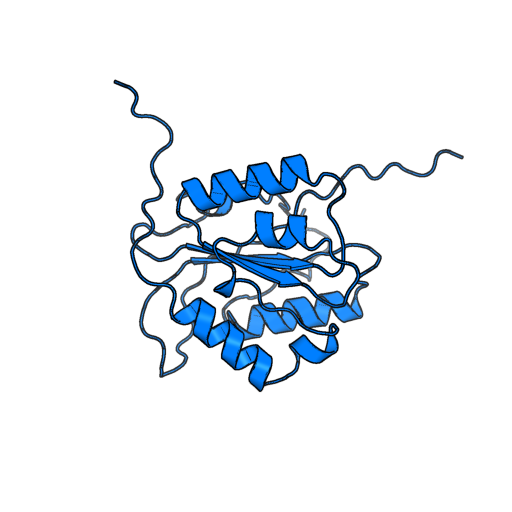48 11.664 1.00 36.81 184 SER A N 1
ATOM 1413 C CA . SER A 1 184 ? -17.624 23.914 12.145 1.00 36.81 184 SER A CA 1
ATOM 1414 C C . SER A 1 184 ? -19.008 24.437 12.524 1.00 36.81 184 SER A C 1
ATOM 1416 O O . SER A 1 184 ? -19.813 24.738 11.638 1.00 36.81 184 SER A O 1
ATOM 1418 N N . GLY A 1 185 ? -19.298 24.415 13.824 1.00 32.88 185 GLY A N 1
ATOM 1419 C CA . GLY A 1 185 ? -20.195 25.398 14.426 1.00 32.88 185 GLY A CA 1
ATOM 1420 C C . GLY A 1 185 ? -19.467 26.722 14.606 1.00 32.88 185 GLY A C 1
ATOM 1421 O O . GLY A 1 185 ? -18.215 26.709 14.525 1.00 32.88 185 GLY A O 1
#

Radius of gyration: 16.49 Å; chains: 1; bounding box: 37×44×52 Å

pLDDT: mean 72.46, std 21.47, range [27.2, 97.94]

Sequence (185 aa):
MTKLSTSLLILLVVVTITESGRKAKFTGKRDVVFSLDSSASVGTANFEIMKNFARFINPSLHTWEDSDTIRPRYHARINSFSKSYGARTGVPKIAIVMTDGKSQDKDKTCESAKDLRNSGVKIMVIPIGNKVDKEEIKCLASEPSFISPVSNFAGLRNRRFRNRVAKKVFNVKGPVAIGAPGSSG

Organism: Mytilus coruscus (NCBI:txid42192)

Secondary structure (DSSP, 8-state):
---------S--EE---------TT--S--EEEEEE---TTT-HHHHHHHHHHHHHH-TT-------TTS-------GGGGSGGGTPPTTS-EEEEEEESS--S-HHHHHHHHHHHHHTTPEEEEEEBSS-S-HHHHHHHSSSGGGB--BSSGGGGG-HHHHHHHHHHHHT--S------S----

InterPro domains:
  IPR002035 von Willebrand factor, type A [PF00092] (75-156)
  IPR002035 von Willebrand factor, type A [PS50234] (81-165)
  IPR036465 von Willebrand factor A-like domain superfamily [G3DSA:3.40.50.410] (18-71)
  IPR036465 von Willebrand factor A-like domain superfamily [G3DSA:3.40.50.410] (73-177)
  IPR036465 von Willebrand factor A-like domain superfamily [SSF53300] (25-158)
  IPR050525 Extracellular Matrix Assembly and Organization [PTHR24020] (75-158)